Protein AF-A0A6M2CGJ7-F1 (afdb_monomer)

Foldseek 3Di:
DDDDDDDDDDDCPVVVVVVVVVVVWFFEFDPDPDRGDGFGWGFDDPPQAQQAAQPPRYRDQWWQQFPVRHTHHPVRLVVDQWDQRPPPRDIGGSVVRVPPPTDGPVVQQPTWIAGPVDRDTDGPVVNNVVVVVVVVVVVVVVVVVVVVVVVVVVVVPPDPPPDDDDDDDDDDDDDDDDDDDDDDDDDDDDDDDDPPPPCPPPPQCWDQAPQPRDIDGPVCNVVCNVVQQQDWDADPQPRDTDRSVCNVVCVVVSVVVVVVVVVVVPPPPDDDDDDDDDPDDPPPVVVVVVVVVVVVVVVVVVVVVVVVVVVVVVVVVVVVVVVVVVVVVVD

Nearest PDB structures (foldseek):
  3hcs-assembly1_A  TM=3.927E-01  e=8.696E-06  Homo sapiens
  5vo0-assembly1_D  TM=3.831E-01  e=2.938E-05  Danio rerio
  2d9k-assembly1_A  TM=6.239E-01  e=1.144E-01  Homo sapiens

Solvent-accessible surface area (backbone atoms only — not comparable to full-atom values): 21029 Å² total; per-residue (Å²): 138,87,84,86,82,88,77,80,85,80,82,53,63,66,61,60,50,59,67,39,60,76,71,78,59,48,49,36,52,54,88,54,86,84,90,54,80,68,55,60,29,49,71,84,68,92,67,85,70,76,65,32,14,72,80,82,65,32,41,56,72,43,32,40,62,40,85,79,70,48,33,30,28,52,77,70,49,70,78,39,71,60,45,64,40,89,88,78,65,47,77,30,50,45,73,72,39,72,76,44,81,70,42,65,51,62,76,49,53,76,38,68,35,42,49,77,90,48,92,55,71,30,35,42,68,56,39,55,54,50,52,48,52,53,48,53,53,50,54,50,51,50,54,54,50,54,53,50,58,54,53,56,63,65,61,74,75,60,75,84,77,87,71,91,71,90,76,89,83,90,79,83,84,81,88,79,82,85,84,87,86,83,86,89,82,90,81,91,80,81,86,83,80,89,76,83,78,84,72,79,66,80,78,73,60,55,43,65,39,92,86,78,68,49,74,30,49,63,82,52,36,64,60,47,51,56,54,54,40,62,35,71,42,67,39,90,87,78,64,48,76,34,38,48,77,48,40,70,63,46,54,63,53,52,56,56,53,53,55,53,57,58,60,64,70,74,72,75,88,82,82,77,96,73,83,85,85,80,96,72,83,78,64,68,64,58,53,58,53,50,53,53,50,53,51,51,54,51,50,54,53,52,51,52,55,50,52,56,50,50,54,63,55,46,56,59,49,53,53,51,53,50,52,52,51,60,54,58,76,71,108

Secondary structure (DSSP, 8-state):
--------TTSSHHHHHHHHHTTT---B----TTT-----BPP-SS-TTTSS-TTT----SEEEEPTTS-EEEHHHHHT-SEEE-TTT--EEEHHHHHTSPPEE-GGGGG-EEE-SSSS-EEEHHHHHHHHHHHHHHHHHHHHHHHHHHHHHHHHTTS--------------PPP-------------------------------EE-TTT--EE-HHHHHHHHHHHHH-EEE-TTT--EEEHHHHHHHHHHHHHHHHHHHHHTTSS-SS------------HHHHHHHHHHHHHHHHHHHHHHHHHHHHHHHHHHHHHHHHHHHHHHT-

Mean predicted aligned error: 19.94 Å

pLDDT: mean 73.79, std 21.33, range [20.59, 98.25]

Organism: Rhipicephalus microplus (NCBI:txid6941)

Structure (mmCIF, N/CA/C/O backbone):
data_AF-A0A6M2CGJ7-F1
#
_entry.id   AF-A0A6M2CGJ7-F1
#
loop_
_atom_site.group_PDB
_atom_site.id
_atom_site.type_symbol
_atom_site.label_atom_id
_atom_site.label_alt_id
_atom_site.label_comp_id
_atom_site.label_asym_id
_atom_site.label_entity_id
_atom_site.label_seq_id
_atom_site.pdbx_PDB_ins_code
_atom_site.Cartn_x
_atom_site.Cartn_y
_atom_site.Cartn_z
_atom_site.occupancy
_atom_site.B_iso_or_equiv
_atom_site.auth_seq_id
_atom_site.auth_comp_id
_atom_site.auth_asym_id
_atom_site.auth_atom_id
_atom_site.pdbx_PDB_model_num
ATOM 1 N N . MET A 1 1 ? 13.008 -21.156 23.372 1.00 21.48 1 MET A N 1
ATOM 2 C CA . MET A 1 1 ?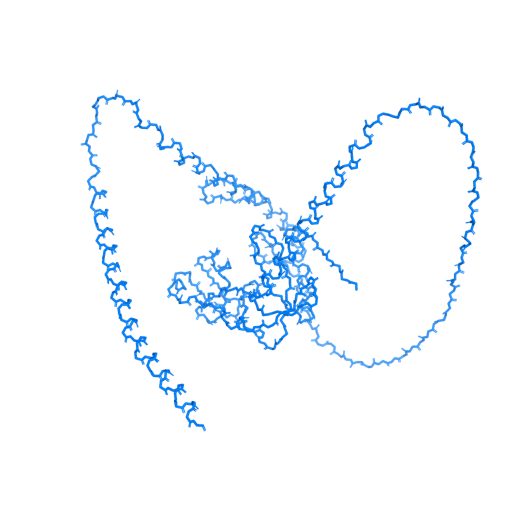 14.232 -20.637 22.730 1.00 21.48 1 MET A CA 1
ATOM 3 C C . MET A 1 1 ? 13.795 -19.979 21.430 1.00 21.48 1 MET A C 1
ATOM 5 O O . MET A 1 1 ? 13.328 -20.682 20.546 1.00 21.48 1 MET A O 1
ATOM 9 N N . ILE A 1 2 ? 13.777 -18.646 21.379 1.00 23.64 2 ILE A N 1
ATOM 10 C CA . ILE A 1 2 ? 13.317 -17.882 20.209 1.00 23.64 2 ILE A CA 1
ATOM 11 C C . ILE A 1 2 ? 14.568 -17.478 19.429 1.00 23.64 2 ILE A C 1
ATOM 13 O O . ILE A 1 2 ? 15.432 -16.798 19.973 1.00 23.64 2 ILE A O 1
ATOM 17 N N . VAL A 1 3 ? 14.684 -17.947 18.186 1.00 20.59 3 VAL A N 1
ATOM 18 C CA . VAL A 1 3 ? 15.791 -17.609 17.283 1.00 20.59 3 VAL A CA 1
ATOM 19 C C . VAL A 1 3 ? 15.317 -16.482 16.369 1.00 20.59 3 VAL A C 1
ATOM 21 O O . VAL A 1 3 ? 14.485 -16.699 15.490 1.00 20.59 3 VAL A O 1
ATOM 24 N N . CYS A 1 4 ? 15.828 -15.270 16.584 1.00 24.42 4 CYS A N 1
ATOM 25 C CA . CYS A 1 4 ? 15.629 -14.146 15.671 1.00 24.42 4 CYS A CA 1
ATOM 26 C C . CYS A 1 4 ? 16.617 -14.261 14.504 1.00 24.42 4 CYS A C 1
ATOM 28 O O . CYS A 1 4 ? 17.824 -14.157 14.701 1.00 24.42 4 CYS A O 1
ATOM 30 N N . VAL A 1 5 ? 16.114 -14.450 13.284 1.00 24.00 5 VAL A N 1
ATOM 31 C CA . VAL A 1 5 ? 16.937 -14.491 12.065 1.00 24.00 5 VAL A CA 1
ATOM 32 C C . VAL A 1 5 ? 16.833 -13.141 11.352 1.00 24.00 5 VAL A C 1
ATOM 34 O O . VAL A 1 5 ? 15.774 -12.791 10.839 1.00 24.00 5 VAL A O 1
ATOM 37 N N . HIS A 1 6 ? 17.922 -12.367 11.329 1.00 27.70 6 HIS A N 1
ATOM 38 C CA . HIS A 1 6 ? 18.058 -11.158 10.506 1.00 27.70 6 HIS A CA 1
ATOM 39 C C . HIS A 1 6 ? 18.735 -11.534 9.182 1.00 27.70 6 HIS A C 1
ATOM 41 O O . HIS A 1 6 ? 19.906 -11.904 9.181 1.00 27.70 6 HIS A O 1
ATOM 47 N N . THR A 1 7 ? 18.022 -11.462 8.051 1.00 32.53 7 THR A N 1
ATOM 48 C CA . THR A 1 7 ? 18.595 -11.802 6.730 1.00 32.53 7 THR A CA 1
ATOM 49 C C . THR A 1 7 ? 17.994 -10.982 5.578 1.00 32.53 7 THR A C 1
ATOM 51 O O . THR A 1 7 ? 16.801 -10.675 5.617 1.00 32.53 7 THR A O 1
ATOM 54 N N . PRO A 1 8 ? 18.778 -10.659 4.526 1.00 32.12 8 PRO A N 1
ATOM 55 C CA . PRO A 1 8 ? 18.314 -9.896 3.366 1.00 32.12 8 PRO A CA 1
ATOM 56 C C . PRO A 1 8 ? 17.427 -10.696 2.381 1.00 32.12 8 PRO A C 1
ATOM 58 O O . PRO A 1 8 ? 17.379 -11.925 2.362 1.00 32.12 8 PRO A O 1
ATOM 61 N N . ILE A 1 9 ? 16.714 -9.944 1.535 1.00 40.75 9 ILE A N 1
ATOM 62 C CA . ILE A 1 9 ? 15.278 -10.088 1.213 1.00 40.75 9 ILE A CA 1
ATOM 63 C C . ILE A 1 9 ? 14.819 -11.220 0.261 1.00 40.75 9 ILE A C 1
ATOM 65 O O . ILE A 1 9 ? 13.618 -11.474 0.206 1.00 40.75 9 ILE A O 1
ATOM 69 N N . SER A 1 10 ? 15.656 -11.944 -0.487 1.00 40.00 10 SER A N 1
ATOM 70 C CA . SER A 1 10 ? 15.114 -12.697 -1.648 1.00 40.00 10 SER A CA 1
ATOM 71 C C . SER A 1 10 ? 14.991 -14.222 -1.525 1.00 40.00 10 SER A C 1
ATOM 73 O O . SER A 1 10 ? 14.097 -14.786 -2.152 1.00 40.00 10 SER A O 1
ATOM 75 N N . ARG A 1 11 ? 15.826 -14.925 -0.743 1.00 34.78 11 ARG A N 1
ATOM 76 C CA . ARG A 1 11 ? 15.938 -16.402 -0.855 1.00 34.78 11 ARG A CA 1
ATOM 77 C C . ARG A 1 11 ? 15.326 -17.237 0.274 1.00 34.78 11 ARG A C 1
ATOM 79 O O . ARG A 1 11 ? 15.087 -18.421 0.058 1.00 34.78 11 ARG A O 1
ATOM 86 N N . HIS A 1 12 ? 15.046 -16.670 1.448 1.00 39.19 12 HIS A N 1
ATOM 87 C CA . HIS A 1 12 ? 14.504 -17.435 2.592 1.00 39.19 12 HIS A CA 1
ATOM 88 C C . HIS A 1 12 ? 13.079 -17.047 3.003 1.00 39.19 12 HIS A C 1
ATOM 90 O O . HIS A 1 12 ? 12.460 -17.744 3.804 1.00 39.19 12 HIS A O 1
ATOM 96 N N . ARG A 1 13 ? 12.505 -16.016 2.366 1.00 45.22 13 ARG A N 1
ATOM 97 C CA . ARG A 1 13 ? 11.108 -15.599 2.558 1.00 45.22 13 ARG A CA 1
ATOM 98 C C . ARG A 1 13 ? 10.111 -16.734 2.290 1.00 45.22 13 ARG A C 1
ATOM 100 O O . ARG A 1 13 ? 9.150 -16.867 3.031 1.00 45.22 13 ARG A O 1
ATOM 107 N N . ASN A 1 14 ? 10.357 -17.573 1.284 1.00 38.84 14 ASN A N 1
ATOM 108 C CA . ASN A 1 14 ? 9.445 -18.672 0.942 1.00 38.84 14 ASN A CA 1
ATOM 109 C C . ASN A 1 14 ? 9.561 -19.855 1.919 1.00 38.84 14 ASN A C 1
ATOM 111 O O . ASN A 1 14 ? 8.554 -20.450 2.277 1.00 38.84 14 ASN A O 1
ATOM 115 N N . MET A 1 15 ? 10.770 -20.139 2.413 1.00 34.09 15 MET A N 1
ATOM 116 C CA . MET A 1 15 ? 11.043 -21.301 3.267 1.00 34.09 15 MET A CA 1
ATOM 117 C C . MET A 1 15 ? 10.555 -21.093 4.712 1.00 34.09 15 MET A C 1
ATOM 119 O O . MET A 1 15 ? 10.011 -22.009 5.322 1.00 34.09 15 MET A O 1
ATOM 123 N N . ALA A 1 16 ? 10.686 -19.871 5.245 1.00 40.00 16 ALA A N 1
ATOM 124 C CA . ALA A 1 16 ? 10.122 -19.513 6.548 1.00 40.00 16 ALA A CA 1
ATOM 125 C C . ALA A 1 16 ? 8.583 -19.464 6.516 1.00 40.00 16 ALA A C 1
ATOM 127 O O . ALA A 1 16 ? 7.936 -19.877 7.471 1.00 40.00 16 ALA A O 1
ATOM 128 N N . MET A 1 17 ? 7.987 -19.013 5.406 1.00 42.66 17 MET A N 1
ATOM 129 C CA . MET A 1 17 ? 6.528 -18.955 5.253 1.00 42.66 17 MET A CA 1
ATOM 130 C C . MET A 1 17 ? 5.889 -20.352 5.134 1.00 42.66 17 MET A C 1
ATOM 132 O O . MET A 1 17 ? 4.847 -20.573 5.746 1.00 42.66 17 MET A O 1
ATOM 136 N N . GLU A 1 18 ? 6.516 -21.305 4.428 1.00 39.72 18 GLU A N 1
ATOM 137 C CA . GLU A 1 18 ? 6.016 -22.691 4.292 1.00 39.72 18 GLU A CA 1
ATOM 138 C C . GLU A 1 18 ? 5.967 -23.456 5.626 1.00 39.72 18 GLU A C 1
ATOM 140 O O . GLU A 1 18 ? 5.001 -24.171 5.895 1.00 39.72 18 GLU A O 1
ATOM 145 N N . LEU A 1 19 ? 6.979 -23.297 6.487 1.00 36.25 19 LEU A N 1
ATOM 146 C CA . LEU A 1 19 ? 7.020 -23.973 7.792 1.00 36.25 19 LEU A CA 1
ATOM 147 C C . LEU A 1 19 ? 5.943 -23.456 8.759 1.00 36.25 19 LEU A C 1
ATOM 149 O O . LEU A 1 19 ? 5.432 -24.220 9.573 1.00 36.25 19 LEU A O 1
ATOM 153 N N . LEU A 1 20 ? 5.568 -22.181 8.651 1.00 43.44 20 LEU A N 1
ATOM 154 C CA . LEU A 1 20 ? 4.661 -21.512 9.589 1.00 43.44 20 LEU A CA 1
ATOM 155 C C . LEU A 1 20 ? 3.184 -21.616 9.171 1.00 43.44 20 LEU A C 1
ATOM 157 O O . LEU A 1 20 ? 2.296 -21.610 10.023 1.00 43.44 20 LEU A O 1
ATOM 161 N N . GLN A 1 21 ? 2.911 -21.806 7.875 1.00 42.81 21 GLN A N 1
ATOM 162 C CA . GLN A 1 21 ? 1.564 -22.064 7.349 1.00 42.81 21 GLN A CA 1
ATOM 163 C C . GLN A 1 21 ? 0.970 -23.385 7.879 1.00 42.81 21 GLN A C 1
ATOM 165 O O . GLN A 1 21 ? -0.247 -23.504 8.015 1.00 42.81 21 GLN A O 1
ATOM 170 N N . ARG A 1 22 ? 1.829 -24.350 8.250 1.00 43.50 22 ARG A N 1
ATOM 171 C CA . ARG A 1 22 ? 1.450 -25.624 8.887 1.00 43.50 22 ARG A CA 1
ATOM 172 C C . ARG A 1 22 ? 0.881 -25.477 10.303 1.00 43.50 22 ARG A C 1
ATOM 174 O O . ARG A 1 22 ? 0.162 -26.367 10.740 1.00 43.50 22 ARG A O 1
ATOM 181 N N . GLU A 1 23 ? 1.161 -24.380 11.011 1.00 42.66 23 GLU A N 1
ATOM 182 C CA . GLU A 1 23 ? 0.730 -24.190 12.408 1.00 42.66 23 GLU A CA 1
ATOM 183 C C . GLU A 1 23 ? -0.544 -23.339 12.565 1.00 42.66 23 GLU A C 1
ATOM 185 O O . GLU A 1 23 ? -0.962 -23.062 13.690 1.00 42.66 23 GLU A O 1
ATOM 190 N N . GLY A 1 24 ? -1.163 -22.884 11.468 1.00 40.97 24 GLY A N 1
ATOM 191 C CA . GLY A 1 24 ? -2.360 -22.031 11.532 1.00 40.97 24 GLY A CA 1
ATOM 192 C C . GLY A 1 24 ? -2.117 -20.654 12.170 1.00 40.97 24 GLY A C 1
ATOM 193 O O . GLY A 1 24 ? -3.053 -20.023 12.659 1.00 40.97 24 GLY A O 1
ATOM 194 N N . ARG A 1 25 ? -0.862 -20.187 12.193 1.00 44.88 25 ARG A N 1
ATOM 195 C CA . ARG A 1 25 ? -0.456 -18.869 12.704 1.00 44.88 25 ARG A CA 1
ATOM 196 C C . ARG A 1 25 ? -0.260 -17.907 11.532 1.00 44.88 25 ARG A C 1
ATOM 198 O O . ARG A 1 25 ? 0.296 -18.278 10.503 1.00 44.88 25 ARG A O 1
ATOM 205 N N . TRP A 1 26 ? -0.730 -16.670 11.680 1.00 48.53 26 TRP A N 1
ATOM 206 C CA . TRP A 1 26 ? -0.804 -15.692 10.584 1.00 48.53 26 TRP A CA 1
ATOM 207 C C . TRP A 1 26 ? -0.025 -14.424 10.903 1.00 48.53 26 TRP A C 1
ATOM 209 O O . TRP A 1 26 ? 0.196 -14.150 12.071 1.00 48.53 26 TRP A O 1
ATOM 219 N N . TYR A 1 27 ? 0.362 -13.644 9.888 1.00 50.75 27 TYR A N 1
ATOM 220 C CA . TYR A 1 27 ? 1.276 -12.515 10.072 1.00 50.75 27 TYR A CA 1
ATOM 221 C C . TYR A 1 27 ? 0.773 -11.219 9.431 1.00 50.75 27 TYR A C 1
ATOM 223 O O . TYR A 1 27 ? 0.511 -11.165 8.228 1.00 50.75 27 TYR A O 1
ATOM 231 N N . LEU A 1 28 ? 0.667 -10.159 10.238 1.00 46.62 28 LEU A N 1
ATOM 232 C CA . LEU A 1 28 ? 0.691 -8.784 9.742 1.00 46.62 28 LEU A CA 1
ATOM 233 C C . LEU A 1 28 ? 2.112 -8.441 9.320 1.00 46.62 28 LEU A C 1
ATOM 235 O O . LEU A 1 28 ? 3.073 -9.074 9.759 1.00 46.62 28 LEU A O 1
ATOM 239 N N . GLY A 1 29 ? 2.266 -7.328 8.633 1.00 49.44 29 GLY A N 1
ATOM 240 C CA . GLY A 1 29 ? 3.516 -6.641 8.799 1.00 49.44 29 GLY A CA 1
ATOM 241 C C . GLY A 1 29 ? 3.539 -5.241 8.266 1.00 49.44 29 GLY A C 1
ATOM 242 O O . GLY A 1 29 ? 2.634 -4.722 7.615 1.00 49.44 29 GLY A O 1
ATOM 243 N N . VAL A 1 30 ? 4.609 -4.612 8.689 1.00 47.00 30 VAL A N 1
ATOM 244 C CA . VAL A 1 30 ? 4.687 -3.178 8.777 1.00 47.00 30 VAL A CA 1
ATOM 245 C C . VAL A 1 30 ? 5.779 -2.763 7.824 1.00 47.00 30 VAL A C 1
ATOM 247 O O . VAL A 1 30 ? 6.927 -3.181 7.956 1.00 47.00 30 VAL A O 1
ATOM 250 N N . LYS A 1 31 ? 5.411 -1.961 6.826 1.00 44.31 31 LYS A N 1
ATOM 251 C CA . LYS A 1 31 ? 6.397 -1.308 5.976 1.00 44.31 31 LYS A CA 1
ATOM 252 C C . LYS A 1 31 ? 6.954 -0.120 6.757 1.00 44.31 31 LYS A C 1
ATOM 254 O O . LYS A 1 31 ? 6.385 0.968 6.715 1.00 44.31 31 LYS A O 1
ATOM 259 N N . VAL A 1 32 ? 8.033 -0.348 7.497 1.00 45.66 32 VAL A N 1
ATOM 260 C CA . VAL A 1 32 ? 8.886 0.741 7.986 1.00 45.66 32 VAL A CA 1
ATOM 261 C C . VAL A 1 32 ? 9.642 1.295 6.774 1.00 45.66 32 VAL A C 1
ATOM 263 O O . VAL A 1 32 ? 9.957 0.538 5.849 1.00 45.66 32 VAL A O 1
ATOM 266 N N . LYS A 1 33 ? 9.819 2.622 6.701 1.00 36.62 33 LYS A N 1
ATOM 267 C CA . LYS A 1 33 ? 10.507 3.290 5.581 1.00 36.62 33 LYS A CA 1
ATOM 268 C C . LYS A 1 33 ? 11.822 2.560 5.254 1.00 36.62 33 LYS A C 1
ATOM 270 O O . LYS A 1 33 ? 12.540 2.164 6.157 1.00 36.62 33 LYS A O 1
ATOM 275 N N . ASP A 1 34 ? 12.090 2.396 3.958 1.00 38.84 34 ASP A N 1
ATOM 276 C CA . ASP A 1 34 ? 13.378 1.955 3.398 1.00 38.84 34 ASP A CA 1
ATOM 277 C C . ASP A 1 34 ? 13.812 0.483 3.630 1.00 38.84 34 ASP A C 1
ATOM 279 O O . ASP A 1 34 ? 14.857 0.199 4.197 1.00 38.84 34 ASP A O 1
ATOM 283 N N . ASN A 1 35 ? 13.073 -0.472 3.037 1.00 40.62 35 ASN A N 1
ATOM 284 C CA . ASN A 1 35 ? 13.515 -1.865 2.777 1.00 40.62 35 ASN A CA 1
ATOM 285 C C . ASN A 1 35 ? 13.883 -2.732 4.005 1.00 40.62 35 ASN A C 1
ATOM 287 O O . ASN A 1 35 ? 14.856 -3.486 3.977 1.00 40.62 35 ASN A O 1
ATOM 291 N N . ILE A 1 36 ? 13.057 -2.703 5.049 1.00 38.75 36 ILE A N 1
ATOM 292 C CA . ILE A 1 36 ? 13.304 -3.402 6.325 1.00 38.75 36 ILE A CA 1
ATOM 293 C C . ILE A 1 36 ? 12.404 -4.650 6.457 1.00 38.75 36 ILE A C 1
ATOM 295 O O . ILE A 1 36 ? 11.303 -4.651 5.891 1.00 38.75 36 ILE A O 1
ATOM 299 N N . PRO A 1 37 ? 12.845 -5.737 7.136 1.00 39.78 37 PRO A N 1
ATOM 300 C CA . PRO A 1 37 ? 12.106 -6.991 7.198 1.00 39.78 37 PRO A CA 1
ATOM 301 C C . PRO A 1 37 ? 10.715 -6.828 7.798 1.00 39.78 37 PRO A C 1
ATOM 303 O O . PRO A 1 37 ? 10.474 -6.075 8.737 1.00 39.78 37 PRO A O 1
ATOM 306 N N . VAL A 1 38 ? 9.800 -7.605 7.241 1.00 44.34 38 VAL A N 1
ATOM 307 C CA . VAL A 1 38 ? 8.426 -7.735 7.695 1.00 44.34 38 VAL A CA 1
ATOM 308 C C . VAL A 1 38 ? 8.423 -8.422 9.065 1.00 44.34 38 VAL A C 1
ATOM 310 O O . VAL A 1 38 ? 8.643 -9.628 9.147 1.00 44.34 38 VAL A O 1
ATOM 313 N N . SER A 1 39 ? 8.178 -7.664 10.135 1.00 44.69 39 SER A N 1
ATOM 314 C CA . SER A 1 39 ? 7.914 -8.229 11.462 1.00 44.69 39 SER A CA 1
ATOM 315 C C . SER A 1 39 ? 6.534 -8.882 11.483 1.00 44.69 39 SER A C 1
ATOM 317 O O . SER A 1 39 ? 5.525 -8.248 11.185 1.00 44.69 39 SER A O 1
ATOM 319 N N . CYS A 1 40 ? 6.526 -10.160 11.832 1.00 47.41 40 CYS A N 1
ATOM 320 C CA . CYS A 1 40 ? 5.400 -11.078 11.795 1.00 47.41 40 CYS A CA 1
ATOM 321 C C . CYS A 1 40 ? 4.475 -10.923 13.025 1.00 47.41 40 CYS A C 1
ATOM 323 O O . CYS A 1 40 ? 4.851 -11.357 14.108 1.00 47.41 40 CYS A O 1
ATOM 325 N N . LEU A 1 41 ? 3.263 -10.357 12.893 1.00 52.12 41 LEU A N 1
ATOM 326 C CA . LEU A 1 41 ? 2.296 -10.250 14.016 1.00 52.12 41 LEU A CA 1
ATOM 327 C C . LEU A 1 41 ? 1.174 -11.294 13.942 1.00 52.12 41 LEU A C 1
ATOM 329 O O . LEU A 1 41 ? 0.458 -11.335 12.943 1.00 52.12 41 LEU A O 1
ATOM 333 N N . VAL A 1 42 ? 0.962 -12.056 15.020 1.00 54.62 42 VAL A N 1
ATOM 334 C CA . VAL A 1 42 ? -0.091 -13.084 15.099 1.00 54.62 42 VAL A CA 1
ATOM 335 C C . VAL A 1 42 ? -1.458 -12.480 15.409 1.00 54.62 42 VAL A C 1
ATOM 337 O O . VAL A 1 42 ? -1.668 -11.908 16.477 1.00 54.62 42 VAL A O 1
ATOM 340 N N . LEU A 1 43 ? -2.404 -12.643 14.480 1.00 54.38 43 LEU A N 1
ATOM 341 C CA . LEU A 1 43 ? -3.821 -12.342 14.697 1.00 54.38 43 LEU A CA 1
ATOM 342 C C . LEU A 1 43 ? -4.480 -13.485 15.481 1.00 54.38 43 LEU A C 1
ATOM 344 O O . LEU A 1 43 ? -4.528 -14.616 15.002 1.00 54.38 43 LEU A O 1
ATOM 348 N N . GLN A 1 44 ? -5.013 -13.193 16.669 1.00 52.50 44 GLN A N 1
ATOM 349 C CA . GLN A 1 44 ? -5.881 -14.115 17.408 1.00 52.50 44 GLN A CA 1
ATOM 350 C C . GLN A 1 44 ? -7.350 -13.842 17.037 1.00 52.50 44 GLN A C 1
ATOM 352 O O . GLN A 1 44 ? -7.938 -12.881 17.526 1.00 52.50 44 GLN A O 1
ATOM 357 N N . GLY A 1 45 ? -7.952 -14.669 16.170 1.00 53.62 45 GLY A N 1
ATOM 358 C CA . GLY A 1 45 ? -9.395 -14.633 15.883 1.00 53.62 45 GLY A CA 1
ATOM 359 C C . GLY A 1 45 ? -9.811 -15.304 14.565 1.00 53.62 45 GLY A C 1
ATOM 360 O O . GLY A 1 45 ? -9.068 -15.273 13.593 1.00 53.62 45 GLY A O 1
ATOM 361 N N . ASN A 1 46 ? -11.031 -15.857 14.516 1.00 52.47 46 ASN A N 1
ATOM 362 C CA . ASN A 1 46 ? -11.622 -16.574 13.364 1.00 52.47 46 ASN A CA 1
ATOM 363 C C . ASN A 1 46 ? -12.005 -15.669 12.161 1.00 52.47 46 ASN A C 1
ATOM 365 O O . ASN A 1 46 ? -12.847 -16.040 11.344 1.00 52.47 46 ASN A O 1
ATOM 369 N N . SER A 1 47 ? -11.439 -14.466 12.023 1.00 53.97 47 SER A N 1
ATOM 370 C CA . SER A 1 47 ? -11.787 -13.491 10.967 1.00 53.97 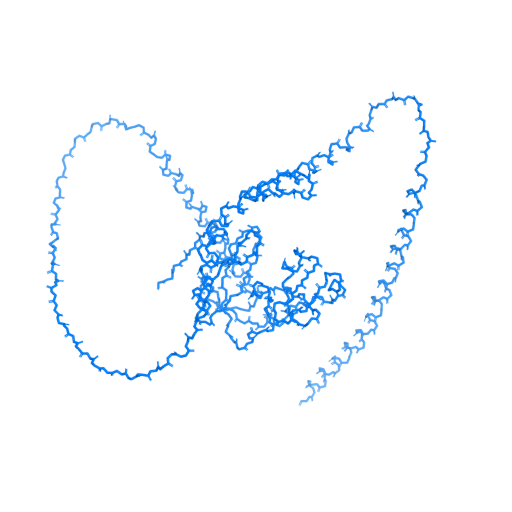47 SER A CA 1
ATOM 371 C C . SER A 1 47 ? -11.034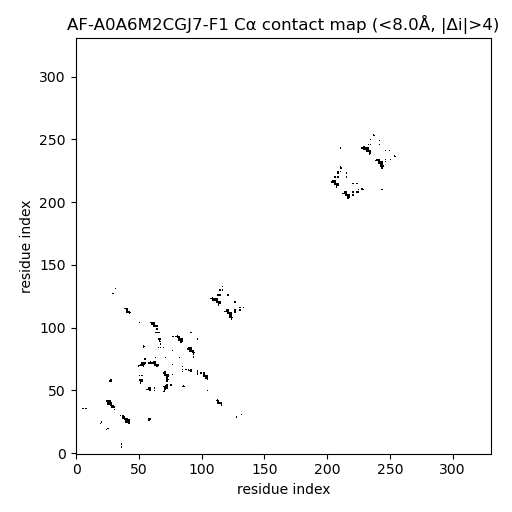 -13.719 9.639 1.00 53.97 47 SER A C 1
ATOM 373 O O . SER A 1 47 ? -10.835 -12.795 8.848 1.00 53.97 47 SER A O 1
ATOM 375 N N . ASP A 1 48 ? -10.636 -14.966 9.374 1.00 55.25 48 ASP A N 1
ATOM 376 C CA . ASP A 1 48 ? -9.499 -15.376 8.533 1.00 55.25 48 ASP A CA 1
ATOM 377 C C . ASP A 1 48 ? -9.504 -14.962 7.047 1.00 55.25 48 ASP A C 1
ATOM 379 O O . ASP A 1 48 ? -8.489 -15.129 6.368 1.00 55.25 48 ASP A O 1
ATOM 383 N N . THR A 1 49 ? -10.589 -14.413 6.495 1.00 60.72 49 THR A N 1
ATOM 384 C CA . THR A 1 49 ? -10.702 -14.227 5.033 1.00 60.72 49 THR A CA 1
ATOM 385 C C . THR A 1 49 ? -10.951 -12.808 4.544 1.00 60.72 49 THR A C 1
ATOM 387 O O . THR A 1 49 ? -10.681 -12.553 3.370 1.00 60.72 49 THR A O 1
ATOM 390 N N . ILE A 1 50 ? -11.417 -11.886 5.393 1.00 66.75 50 ILE A N 1
ATOM 391 C CA . ILE A 1 50 ? -11.938 -10.590 4.917 1.00 66.75 50 ILE A CA 1
ATOM 392 C C . ILE A 1 50 ? -10.831 -9.535 4.787 1.00 66.75 50 ILE A C 1
ATOM 394 O O . ILE A 1 50 ? -10.857 -8.732 3.861 1.00 66.75 50 ILE A O 1
ATOM 398 N N . TYR A 1 51 ? -9.816 -9.582 5.651 1.00 75.56 51 TYR A N 1
ATOM 399 C CA . TYR A 1 51 ? -8.811 -8.515 5.772 1.00 75.56 51 TYR A CA 1
ATOM 400 C C . TYR A 1 51 ? -7.471 -8.826 5.097 1.00 75.56 51 TYR A C 1
ATOM 402 O O . TYR A 1 51 ? -6.467 -8.166 5.361 1.00 75.56 51 TYR A O 1
ATOM 410 N N . ARG A 1 52 ? -7.424 -9.859 4.250 1.00 80.50 52 ARG A N 1
ATOM 411 C CA . ARG A 1 52 ? -6.184 -10.328 3.624 1.00 80.50 52 ARG A CA 1
ATOM 412 C C . ARG A 1 52 ? -6.137 -9.954 2.157 1.00 80.50 52 ARG A C 1
ATOM 414 O O . ARG A 1 52 ? -7.082 -10.178 1.407 1.00 80.50 52 ARG A O 1
ATOM 421 N N . CYS A 1 53 ? -4.974 -9.477 1.741 1.00 86.81 53 CYS A N 1
ATOM 422 C CA . CYS A 1 53 ? -4.618 -9.361 0.345 1.00 86.81 53 CYS A CA 1
ATOM 423 C C . CYS A 1 53 ? -4.649 -10.744 -0.309 1.00 86.81 53 CYS A C 1
ATOM 425 O O . CYS A 1 53 ? -3.908 -11.641 0.092 1.00 86.81 53 CYS A O 1
ATOM 427 N N . VAL A 1 54 ? -5.454 -10.908 -1.355 1.00 88.06 54 VAL A N 1
ATOM 428 C CA . VAL A 1 54 ? -5.541 -12.184 -2.070 1.00 88.06 54 VAL A CA 1
ATOM 429 C C . VAL A 1 54 ? -4.238 -12.601 -2.741 1.00 88.06 54 VAL A C 1
ATOM 431 O O . VAL A 1 54 ? -4.045 -13.794 -2.909 1.00 88.06 54 VAL A O 1
ATOM 434 N N . ASN A 1 55 ? -3.330 -11.674 -3.054 1.00 87.88 55 ASN A N 1
ATOM 435 C CA . ASN A 1 55 ? -2.051 -11.989 -3.691 1.00 87.88 55 ASN A CA 1
ATOM 436 C C . ASN A 1 55 ? -0.968 -12.368 -2.663 1.00 87.88 55 ASN A C 1
ATOM 438 O O . ASN A 1 55 ? -0.552 -13.515 -2.565 1.00 87.88 55 ASN A O 1
ATOM 442 N N . CYS A 1 56 ? -0.541 -11.421 -1.822 1.00 86.25 56 CYS A N 1
ATOM 443 C CA . CYS A 1 56 ? 0.556 -11.655 -0.874 1.00 86.25 56 CYS A CA 1
ATOM 444 C C . CYS A 1 56 ? 0.125 -12.302 0.455 1.00 86.25 56 CYS A C 1
ATOM 446 O O . CYS A 1 56 ? 0.964 -12.474 1.336 1.00 86.25 56 CYS A O 1
ATOM 448 N N . LYS A 1 57 ? -1.175 -12.602 0.620 1.00 83.81 57 LYS A N 1
ATOM 449 C CA . LYS A 1 57 ? -1.816 -13.162 1.832 1.00 83.81 57 LYS A CA 1
ATOM 450 C C . LYS A 1 57 ? -1.607 -12.338 3.113 1.00 83.81 57 LYS A C 1
ATOM 452 O O . LYS A 1 57 ? -1.902 -12.798 4.211 1.00 83.81 57 LYS A O 1
ATOM 457 N N . PHE A 1 58 ? -1.138 -11.107 2.956 1.00 82.12 58 PHE A N 1
ATOM 458 C CA . PHE A 1 58 ? -0.814 -10.177 4.026 1.00 82.12 58 PHE A CA 1
ATOM 459 C C . PHE A 1 58 ? -1.998 -9.288 4.390 1.00 82.12 58 PHE A C 1
ATOM 461 O O . PHE A 1 58 ? -2.922 -9.148 3.591 1.00 82.12 58 PHE A O 1
ATOM 468 N N . VAL A 1 59 ? -1.940 -8.634 5.546 1.00 79.44 59 VAL A N 1
ATOM 469 C CA . VAL A 1 59 ? -2.962 -7.689 6.015 1.00 79.44 59 VAL A CA 1
ATOM 470 C C . VAL A 1 59 ? -2.426 -6.261 5.852 1.00 79.44 59 VAL A C 1
ATOM 472 O O . VAL A 1 59 ? -1.637 -5.816 6.684 1.00 79.44 59 VAL A O 1
ATOM 475 N N . PRO A 1 60 ? -2.751 -5.559 4.751 1.00 78.50 60 PRO A N 1
ATOM 476 C CA . PRO A 1 60 ? -2.278 -4.201 4.514 1.00 78.50 60 PRO A CA 1
ATOM 477 C C . PRO A 1 60 ? -3.212 -3.155 5.141 1.00 78.50 60 PRO A C 1
ATOM 479 O O . PRO A 1 60 ? -4.388 -3.417 5.391 1.00 78.50 60 PRO A O 1
ATOM 482 N N . GLU A 1 61 ? -2.688 -1.939 5.310 1.00 73.00 61 GLU A N 1
ATOM 483 C CA . GLU A 1 61 ? -3.452 -0.763 5.766 1.00 73.00 61 GLU A CA 1
ATOM 484 C C . GLU A 1 61 ? -4.549 -0.371 4.772 1.00 73.00 61 GLU A C 1
ATOM 486 O O . GLU A 1 61 ? -5.671 -0.038 5.156 1.00 73.00 61 GLU A O 1
ATOM 491 N N . THR A 1 62 ? -4.222 -0.443 3.481 1.00 80.75 62 THR A N 1
ATOM 492 C CA . THR A 1 62 ? -5.129 -0.125 2.383 1.00 80.75 62 THR A CA 1
ATOM 493 C C . THR A 1 62 ? -5.401 -1.364 1.541 1.00 80.75 62 THR A C 1
ATOM 495 O O . THR A 1 62 ? -4.486 -2.032 1.037 1.00 80.75 62 THR A O 1
ATOM 498 N N . LEU A 1 63 ? -6.690 -1.662 1.380 1.00 83.25 63 LEU A N 1
ATOM 499 C CA . LEU A 1 63 ? -7.179 -2.723 0.516 1.00 83.25 63 LEU A CA 1
ATOM 500 C C . LEU A 1 63 ? -7.974 -2.114 -0.638 1.00 83.25 63 LEU A C 1
ATOM 502 O O . LEU A 1 63 ? -8.925 -1.353 -0.458 1.00 83.25 63 LEU A O 1
ATOM 506 N N . CYS A 1 64 ? -7.558 -2.463 -1.846 1.00 87.38 64 CYS A N 1
ATOM 507 C CA . CYS A 1 64 ? -8.273 -2.173 -3.072 1.00 87.38 64 CYS A CA 1
ATOM 508 C C . CYS A 1 64 ? -9.295 -3.296 -3.304 1.00 87.38 64 CYS A C 1
ATOM 510 O O . CYS A 1 64 ? -8.889 -4.464 -3.391 1.00 87.38 64 CYS A O 1
ATOM 512 N N . PRO A 1 65 ? -10.602 -2.988 -3.381 1.00 87.56 65 PRO A N 1
ATOM 513 C CA . PRO A 1 65 ? -11.597 -3.984 -3.741 1.00 87.56 65 PRO A CA 1
A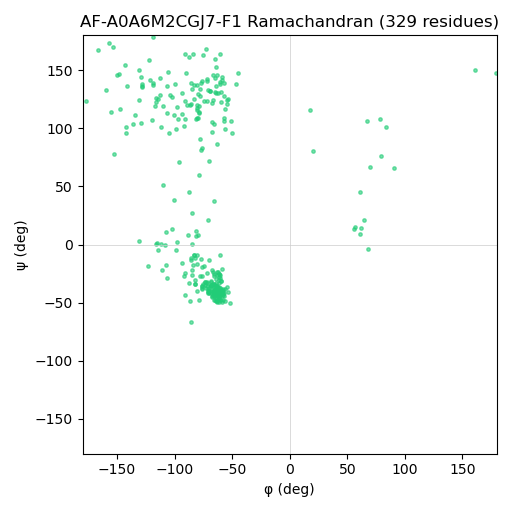TOM 514 C C . PRO A 1 65 ? -11.422 -4.372 -5.212 1.00 87.56 65 PRO A C 1
ATOM 516 O O . PRO A 1 65 ? -11.289 -3.520 -6.086 1.00 87.56 65 PRO A O 1
ATOM 519 N N . LEU A 1 66 ? -11.416 -5.672 -5.479 1.00 89.12 66 LEU A N 1
ATOM 520 C CA . LEU A 1 66 ? -11.471 -6.221 -6.829 1.00 89.12 66 LEU A CA 1
ATOM 521 C C . LEU A 1 66 ? -12.927 -6.299 -7.301 1.00 89.12 66 LEU A C 1
ATOM 523 O O . LEU A 1 66 ? -13.852 -6.281 -6.484 1.00 89.12 66 LEU A O 1
ATOM 527 N N . GLU A 1 67 ? -13.147 -6.465 -8.607 1.00 88.75 67 GLU A N 1
ATOM 528 C CA . GLU A 1 67 ? -14.502 -6.613 -9.170 1.00 88.75 67 GLU A CA 1
ATOM 529 C C . GLU A 1 67 ? -15.242 -7.826 -8.586 1.00 88.75 67 GLU A C 1
ATOM 531 O O . GLU A 1 67 ? -16.451 -7.787 -8.359 1.00 88.75 67 GLU A O 1
ATOM 536 N N . CYS A 1 68 ? -14.502 -8.873 -8.225 1.00 88.31 68 CYS A N 1
ATOM 537 C CA . CYS A 1 68 ? -15.035 -10.051 -7.556 1.00 88.31 68 CYS A CA 1
ATOM 538 C C . CYS A 1 68 ? -15.227 -9.913 -6.039 1.00 88.31 68 CYS A C 1
ATOM 540 O O . CYS A 1 68 ? -15.477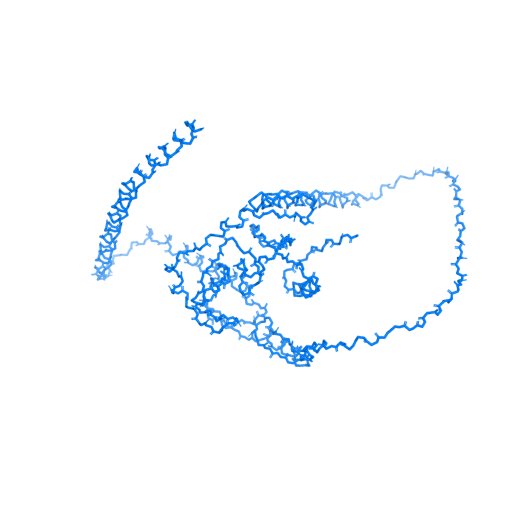 -10.903 -5.354 1.00 88.31 68 CYS A O 1
ATOM 542 N N . ARG A 1 69 ? -15.124 -8.696 -5.486 1.00 87.19 69 ARG A N 1
ATOM 543 C CA . ARG A 1 69 ? -15.261 -8.372 -4.048 1.00 87.19 69 ARG A CA 1
ATOM 544 C C . ARG A 1 69 ? -14.158 -8.913 -3.138 1.00 87.19 69 ARG A C 1
ATOM 546 O O . ARG A 1 69 ? -14.138 -8.593 -1.949 1.00 87.19 69 ARG A O 1
ATOM 553 N N . HIS A 1 70 ? -13.222 -9.683 -3.677 1.00 90.00 70 HIS A N 1
ATOM 554 C CA . HIS A 1 70 ? -11.962 -9.972 -3.014 1.00 90.00 70 HIS A CA 1
ATOM 555 C C . HIS A 1 70 ? -11.118 -8.702 -2.851 1.00 90.00 70 HIS A C 1
ATOM 557 O O . HIS A 1 70 ? -11.329 -7.707 -3.539 1.00 90.00 70 HIS A O 1
ATOM 563 N N . GLN A 1 71 ? -10.165 -8.722 -1.922 1.00 88.31 71 GLN A N 1
ATOM 564 C CA . GLN A 1 71 ? -9.403 -7.533 -1.546 1.00 88.31 71 GLN A CA 1
ATOM 565 C C . GLN A 1 71 ? -7.914 -7.727 -1.825 1.00 88.31 71 GLN A C 1
ATOM 567 O O . GLN A 1 71 ? -7.359 -8.789 -1.546 1.00 88.31 71 GLN A O 1
ATOM 572 N N . MET A 1 72 ? -7.250 -6.708 -2.373 1.00 88.94 72 MET A N 1
ATOM 573 C CA . MET A 1 72 ? -5.821 -6.754 -2.691 1.00 88.94 72 MET A CA 1
ATOM 574 C C . MET A 1 72 ? -5.072 -5.541 -2.131 1.00 88.94 72 MET A C 1
ATOM 576 O O . MET A 1 72 ? -5.596 -4.435 -2.103 1.00 88.94 72 MET A O 1
ATOM 580 N N . CYS A 1 73 ? -3.832 -5.745 -1.678 1.00 89.31 73 CYS A N 1
ATOM 581 C CA . CYS A 1 73 ? -2.993 -4.677 -1.139 1.00 89.31 73 CYS A CA 1
ATOM 582 C C . CYS A 1 73 ? -2.646 -3.639 -2.209 1.00 89.31 73 CYS A C 1
ATOM 584 O O . CYS A 1 73 ? -2.367 -4.017 -3.344 1.00 89.31 73 CYS A O 1
ATOM 586 N N . GLU A 1 74 ? -2.577 -2.354 -1.852 1.00 86.44 74 GLU A N 1
ATOM 587 C CA . GLU A 1 74 ? -2.243 -1.290 -2.813 1.00 86.44 74 GLU A CA 1
ATOM 588 C C . GLU A 1 74 ? -0.885 -1.513 -3.494 1.00 86.44 74 GLU A C 1
ATOM 590 O O . GLU A 1 74 ? -0.764 -1.327 -4.700 1.00 86.44 74 GLU A O 1
ATOM 595 N N . GLY A 1 75 ? 0.123 -2.001 -2.762 1.00 86.69 75 GLY A N 1
ATOM 596 C CA . GLY A 1 75 ? 1.422 -2.347 -3.353 1.00 86.69 75 GLY A CA 1
ATOM 597 C C . GLY A 1 75 ? 1.339 -3.484 -4.379 1.00 86.69 75 GLY A C 1
ATOM 598 O O . GLY A 1 75 ? 2.029 -3.453 -5.388 1.00 86.69 75 GLY A O 1
ATOM 599 N N . CYS A 1 76 ? 0.461 -4.457 -4.141 1.00 87.38 76 CYS A N 1
ATOM 600 C CA . CYS A 1 76 ? 0.217 -5.613 -4.998 1.00 87.38 76 CYS A CA 1
ATOM 601 C C . CYS A 1 76 ? -0.619 -5.229 -6.221 1.00 87.38 76 CYS A C 1
ATOM 603 O O . CYS A 1 76 ? -0.440 -5.779 -7.297 1.00 87.38 76 CYS A O 1
ATOM 605 N N . PHE A 1 77 ? -1.557 -4.301 -6.042 1.00 86.69 77 PHE A N 1
ATOM 606 C CA . PHE A 1 77 ? -2.409 -3.780 -7.103 1.00 86.69 77 PHE A CA 1
ATOM 607 C C . PHE A 1 77 ? -1.653 -2.794 -7.992 1.00 86.69 77 PHE A C 1
ATOM 609 O O . PHE A 1 77 ? -1.797 -2.806 -9.209 1.00 86.69 77 PHE A O 1
ATOM 616 N N . GLY A 1 78 ? -0.786 -1.972 -7.400 1.00 84.12 78 GLY A N 1
ATOM 617 C CA . GLY A 1 78 ? -0.023 -0.946 -8.098 1.00 84.12 78 GLY A CA 1
ATOM 618 C C . GLY A 1 78 ? 0.918 -1.492 -9.172 1.00 84.12 78 GLY A C 1
ATOM 619 O O . GLY A 1 78 ? 1.123 -0.802 -10.173 1.00 84.12 78 GLY A O 1
ATOM 620 N N . THR A 1 79 ? 1.432 -2.714 -8.993 1.00 85.00 79 THR A N 1
ATOM 621 C CA . THR A 1 79 ? 2.394 -3.363 -9.899 1.00 85.00 79 THR A CA 1
ATOM 622 C C . THR A 1 79 ? 1.789 -3.864 -11.207 1.00 85.00 79 THR A C 1
ATOM 624 O O . THR A 1 79 ? 2.541 -4.081 -12.153 1.00 85.00 79 THR A O 1
ATOM 627 N N . PHE A 1 80 ? 0.467 -4.040 -11.294 1.00 83.31 80 PHE A N 1
ATOM 628 C CA . PHE A 1 80 ? -0.182 -4.619 -12.473 1.00 83.31 80 PHE A CA 1
ATOM 629 C C . PHE A 1 80 ? -1.212 -3.661 -13.080 1.00 83.31 80 PHE A C 1
ATOM 631 O O . PHE A 1 80 ? -1.946 -2.979 -12.371 1.00 83.31 80 PHE A O 1
ATOM 638 N N . THR A 1 81 ? -1.288 -3.615 -14.411 1.00 86.75 81 THR A N 1
ATOM 639 C CA . THR A 1 81 ? -2.369 -2.921 -15.140 1.00 86.75 81 THR A CA 1
ATOM 640 C C . THR A 1 81 ? -3.664 -3.731 -15.129 1.00 86.75 81 THR A C 1
ATOM 642 O O . THR A 1 81 ? -4.762 -3.186 -15.214 1.00 86.75 81 THR A O 1
ATOM 645 N N . THR A 1 82 ? -3.553 -5.051 -15.015 1.00 89.69 82 THR A N 1
ATOM 646 C CA . THR A 1 82 ? -4.671 -5.987 -14.935 1.00 89.69 82 THR A CA 1
ATOM 647 C C . THR A 1 82 ? -4.322 -7.080 -13.939 1.00 89.69 82 THR A C 1
ATOM 649 O O . THR A 1 82 ? -3.205 -7.593 -13.946 1.00 89.69 82 THR A O 1
ATOM 652 N N . TYR A 1 83 ? -5.275 -7.429 -13.084 1.00 90.31 83 TYR A N 1
ATOM 653 C CA . TYR A 1 83 ? -5.135 -8.477 -12.085 1.00 90.31 83 TYR A CA 1
ATOM 654 C C . TYR A 1 83 ? -6.160 -9.583 -12.326 1.00 90.31 83 TYR A C 1
ATOM 656 O O . TYR A 1 83 ? -7.317 -9.296 -12.622 1.00 90.31 83 TYR A O 1
ATOM 664 N N . ILE A 1 84 ? -5.741 -10.837 -12.174 1.00 90.62 84 ILE A N 1
ATOM 665 C CA . ILE A 1 84 ? -6.620 -12.007 -12.233 1.00 90.62 84 ILE A CA 1
ATOM 666 C C . ILE A 1 84 ? -6.701 -12.572 -10.822 1.00 90.62 84 ILE A C 1
ATOM 668 O O . ILE A 1 84 ? -5.682 -12.940 -10.238 1.00 90.62 84 ILE A O 1
ATOM 672 N N . CYS A 1 85 ? -7.903 -12.604 -10.252 1.00 90.56 85 CYS A N 1
ATOM 673 C CA . CYS A 1 85 ? -8.086 -13.130 -8.910 1.00 90.56 85 CYS A CA 1
ATOM 674 C C . CYS A 1 85 ? -7.821 -14.636 -8.879 1.00 90.56 85 CYS A C 1
ATOM 676 O O . CYS A 1 85 ? -8.518 -15.404 -9.529 1.00 90.56 85 CYS A O 1
ATOM 678 N N . GLU A 1 86 ? -6.873 -15.083 -8.057 1.00 86.88 86 GLU A N 1
ATOM 679 C CA . GLU A 1 86 ? -6.551 -16.513 -7.933 1.00 86.88 86 GLU A CA 1
ATOM 680 C C . GLU A 1 86 ? -7.731 -17.363 -7.433 1.00 86.88 86 GLU A C 1
ATOM 682 O O . GLU A 1 86 ? -7.782 -18.561 -7.693 1.00 86.88 86 GLU A O 1
ATOM 687 N N . ARG A 1 87 ? -8.673 -16.758 -6.694 1.00 85.44 87 ARG A N 1
ATOM 688 C CA . ARG A 1 87 ? -9.789 -17.479 -6.064 1.00 85.44 87 ARG A CA 1
ATOM 689 C C . ARG A 1 87 ? -10.936 -17.784 -7.021 1.00 85.44 87 ARG A C 1
ATOM 691 O O . ARG A 1 87 ? -11.524 -18.852 -6.922 1.00 85.44 87 ARG A O 1
ATOM 698 N N . ASP A 1 88 ? -11.274 -16.846 -7.900 1.00 91.00 88 ASP A N 1
ATOM 699 C CA . ASP A 1 88 ? -12.455 -16.941 -8.774 1.00 91.00 88 ASP A CA 1
ATOM 700 C C . ASP A 1 88 ? -12.160 -16.638 -10.249 1.00 91.00 88 ASP A C 1
ATOM 702 O O . ASP A 1 88 ? -13.072 -16.653 -11.070 1.00 91.00 88 ASP A O 1
ATOM 706 N N . GLN A 1 89 ? -10.893 -16.386 -10.592 1.00 92.69 89 GLN A N 1
ATOM 707 C CA . GLN A 1 89 ? -10.412 -16.088 -11.944 1.00 92.69 89 GLN A CA 1
ATOM 708 C C . GLN A 1 89 ? -11.009 -14.817 -12.572 1.00 92.69 89 GLN A C 1
ATOM 710 O O . GLN A 1 89 ? -10.844 -14.575 -13.768 1.00 92.69 89 GLN A O 1
ATOM 715 N N . THR A 1 90 ? -11.659 -13.959 -11.780 1.00 94.06 90 THR A N 1
ATOM 716 C CA . THR A 1 90 ? -12.198 -12.688 -12.272 1.00 94.06 90 THR A CA 1
ATOM 717 C C . THR A 1 90 ? -11.065 -11.730 -12.609 1.00 94.06 90 THR A C 1
ATOM 719 O O . THR A 1 90 ? -10.147 -11.506 -11.813 1.00 94.06 90 THR A O 1
ATOM 722 N N . VAL A 1 91 ? -11.155 -11.130 -13.793 1.00 93.94 91 VAL A N 1
ATOM 723 C CA . VAL A 1 91 ? -10.191 -10.152 -14.293 1.00 93.94 91 VAL A CA 1
ATOM 724 C C . VAL A 1 91 ? -10.619 -8.760 -13.846 1.00 93.94 91 VAL A C 1
ATOM 726 O O . VAL A 1 91 ? -11.697 -8.304 -14.196 1.00 93.94 91 VAL A O 1
ATOM 729 N N . THR A 1 92 ? -9.770 -8.071 -13.092 1.00 92.38 92 THR A N 1
ATOM 730 C CA . THR A 1 92 ? -9.975 -6.690 -12.644 1.00 92.38 92 THR A CA 1
ATOM 731 C C . THR A 1 92 ? -8.951 -5.779 -13.309 1.00 92.38 92 THR A C 1
ATOM 733 O O . THR A 1 92 ? -7.746 -6.042 -13.255 1.00 92.38 92 THR A O 1
ATOM 736 N N . ARG A 1 93 ? -9.408 -4.691 -13.933 1.00 91.44 93 ARG A N 1
ATOM 737 C CA . ARG A 1 93 ? -8.522 -3.687 -14.542 1.00 91.44 93 ARG A CA 1
ATOM 738 C C . ARG A 1 93 ? -8.167 -2.598 -13.536 1.00 91.44 93 ARG A C 1
ATOM 740 O O . ARG A 1 93 ? -8.965 -2.255 -12.669 1.00 91.44 93 ARG A O 1
ATOM 747 N N . LYS A 1 94 ? -6.965 -2.030 -13.642 1.00 88.56 94 LYS A N 1
ATOM 748 C CA . LYS A 1 94 ? -6.517 -0.977 -12.720 1.00 88.56 94 LYS A CA 1
ATOM 749 C C . LYS A 1 94 ? -7.440 0.239 -12.766 1.00 88.56 94 LYS A C 1
ATOM 751 O O . LYS A 1 94 ? -7.763 0.806 -11.725 1.00 88.56 94 LYS A O 1
ATOM 756 N N . GLU A 1 95 ? -7.906 0.600 -13.957 1.00 88.50 95 GLU A N 1
ATOM 757 C CA . GLU A 1 95 ? -8.758 1.765 -14.183 1.00 88.50 95 GLU A CA 1
ATOM 758 C C . GLU A 1 95 ? -10.135 1.635 -13.517 1.00 88.50 95 GLU A C 1
ATOM 760 O O . GLU A 1 95 ? -10.645 2.635 -13.017 1.00 88.50 95 GLU A O 1
ATOM 765 N N . SER A 1 96 ? -10.714 0.427 -13.445 1.00 82.56 96 SER A N 1
ATOM 766 C CA . SER A 1 96 ? -12.036 0.216 -12.830 1.00 82.56 96 SER A CA 1
ATOM 767 C C . SER A 1 96 ? -12.011 0.348 -11.304 1.00 82.56 96 SER A C 1
ATOM 769 O O . SER A 1 96 ? -13.016 0.701 -10.687 1.00 82.56 96 SER A O 1
ATOM 771 N N . VAL A 1 97 ? -10.848 0.130 -10.686 1.00 80.00 97 VAL A N 1
ATOM 772 C CA . VAL A 1 97 ? -10.663 0.220 -9.230 1.00 80.00 97 VAL A CA 1
ATOM 773 C C . VAL A 1 97 ? -10.222 1.613 -8.792 1.00 80.00 97 VAL A C 1
ATOM 775 O O . VAL A 1 97 ? -10.550 2.025 -7.682 1.00 80.00 97 VAL A O 1
ATOM 778 N N . LEU A 1 98 ? -9.536 2.381 -9.646 1.00 70.94 98 LEU A N 1
ATOM 779 C CA . LEU A 1 98 ? -9.138 3.760 -9.325 1.00 70.94 98 LEU A CA 1
ATOM 780 C C . LEU A 1 98 ? -10.338 4.683 -9.059 1.00 70.94 98 LEU A C 1
ATOM 782 O O . LEU A 1 98 ? -10.201 5.656 -8.324 1.00 70.94 98 LEU A O 1
ATOM 786 N N . THR A 1 99 ? -11.507 4.362 -9.618 1.00 67.12 99 THR A N 1
ATOM 787 C CA . THR A 1 99 ? -12.770 5.065 -9.348 1.00 67.12 99 THR A CA 1
ATOM 788 C C . THR A 1 99 ? -13.512 4.546 -8.117 1.00 67.12 99 THR A C 1
ATOM 790 O O . THR A 1 99 ? -14.456 5.187 -7.664 1.00 67.12 99 THR 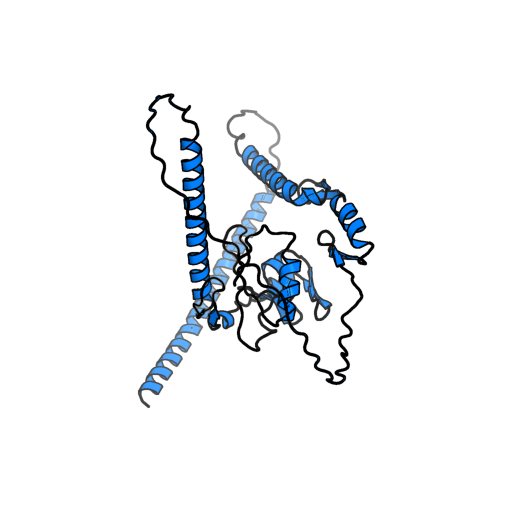A O 1
ATOM 793 N N . SER A 1 100 ? -13.129 3.383 -7.587 1.00 62.62 100 SER A N 1
ATOM 794 C CA . SER A 1 100 ? -13.748 2.812 -6.391 1.00 62.62 100 SER A CA 1
ATOM 795 C C . SER A 1 100 ? -13.127 3.412 -5.129 1.00 62.62 100 SER A C 1
ATOM 797 O O . SER A 1 100 ? -11.910 3.587 -5.051 1.00 62.62 100 SER A O 1
ATOM 799 N N . GLU A 1 101 ? -13.956 3.743 -4.134 1.00 68.69 101 GLU A N 1
ATOM 800 C CA . GLU A 1 101 ? -13.468 4.219 -2.839 1.00 68.69 101 GLU A CA 1
ATOM 801 C C . GLU A 1 101 ? -12.515 3.181 -2.241 1.00 68.69 101 GLU A C 1
ATOM 803 O O . GLU A 1 101 ? -12.897 2.041 -1.950 1.00 68.69 101 GLU A O 1
ATOM 808 N N . LYS A 1 102 ? -11.251 3.582 -2.062 1.00 68.50 102 LYS A N 1
ATOM 809 C CA . LYS A 1 102 ? -10.277 2.800 -1.304 1.00 68.50 102 LYS A CA 1
ATOM 810 C C . LYS A 1 102 ? -10.879 2.528 0.069 1.00 68.50 102 LYS A C 1
ATOM 812 O O . LYS A 1 102 ? -11.186 3.463 0.806 1.00 68.50 102 LYS A O 1
ATOM 817 N N . ARG A 1 103 ? -11.031 1.254 0.426 1.00 65.25 103 ARG A N 1
ATOM 818 C CA . ARG A 1 103 ? -11.444 0.903 1.781 1.00 65.25 103 ARG A CA 1
ATOM 819 C C . ARG A 1 103 ? -10.216 0.979 2.671 1.00 65.25 103 ARG A C 1
ATOM 821 O O . ARG A 1 103 ? -9.303 0.157 2.569 1.00 65.25 103 ARG A O 1
ATOM 828 N N . CYS A 1 104 ? -10.191 1.992 3.528 1.00 60.69 104 CYS A N 1
ATOM 829 C CA . CYS A 1 104 ? -9.336 1.961 4.702 1.00 60.69 104 CYS A CA 1
ATOM 830 C C . CYS A 1 104 ? -9.830 0.822 5.580 1.00 60.69 104 CYS A C 1
ATOM 832 O O . CYS A 1 104 ? -11.031 0.712 5.843 1.00 60.69 104 CYS A O 1
ATOM 834 N N . ASN A 1 105 ? -8.911 -0.033 6.007 1.00 66.81 105 ASN A N 1
ATOM 835 C CA . ASN A 1 105 ? -9.245 -1.172 6.837 1.00 66.81 105 ASN A CA 1
ATOM 836 C C . ASN A 1 105 ? -9.436 -0.709 8.293 1.00 66.81 105 ASN A C 1
ATOM 838 O O . ASN A 1 105 ? -8.686 -1.092 9.180 1.00 66.81 105 ASN A O 1
ATOM 842 N N . THR A 1 106 ? -10.392 0.197 8.514 1.00 69.25 106 THR A N 1
ATOM 843 C CA . THR A 1 106 ? -10.679 0.835 9.812 1.00 69.25 106 THR A CA 1
ATOM 844 C C . THR A 1 106 ? -11.065 -0.192 10.868 1.00 69.25 106 THR A C 1
ATOM 846 O O . THR A 1 106 ? -10.721 -0.035 12.033 1.00 69.25 106 THR A O 1
ATOM 849 N N . ASP A 1 107 ? -11.659 -1.310 10.449 1.00 71.62 107 ASP A N 1
ATOM 850 C CA . ASP A 1 107 ? -11.936 -2.444 11.326 1.00 71.62 107 ASP A CA 1
ATOM 851 C C . ASP A 1 107 ? -10.656 -3.033 11.947 1.00 71.62 107 ASP A C 1
ATOM 853 O O . ASP A 1 107 ? -10.729 -3.576 13.047 1.00 71.62 107 ASP A O 1
ATOM 857 N N . LEU A 1 108 ? -9.477 -2.888 11.310 1.00 71.31 108 LEU A N 1
ATOM 858 C CA . LEU A 1 108 ? -8.191 -3.293 11.898 1.00 71.31 108 LEU A CA 1
ATOM 859 C C . LEU A 1 108 ? -7.811 -2.468 13.122 1.00 71.31 108 LEU A C 1
ATOM 861 O O . LEU A 1 108 ? -7.095 -2.980 13.977 1.00 71.31 108 LEU A O 1
ATOM 865 N N . GLU A 1 109 ? -8.272 -1.220 13.230 1.00 78.19 109 GLU A N 1
ATOM 866 C CA . GLU A 1 109 ? -7.902 -0.342 14.343 1.00 78.19 109 GLU A CA 1
ATOM 867 C C . GLU A 1 109 ? -8.344 -0.916 15.694 1.00 78.19 109 GLU A C 1
ATOM 869 O O . GLU A 1 109 ? -7.673 -0.703 16.700 1.00 78.19 109 GLU A O 1
ATOM 874 N N . ALA A 1 110 ? -9.413 -1.718 15.707 1.00 80.12 110 ALA A N 1
ATOM 875 C CA . ALA A 1 110 ? -9.919 -2.386 16.902 1.00 80.12 110 ALA A CA 1
ATOM 876 C C . ALA A 1 110 ? -9.196 -3.706 17.242 1.00 80.12 110 ALA A C 1
ATOM 878 O O . ALA A 1 110 ? -9.441 -4.279 18.307 1.00 80.12 110 ALA A O 1
ATOM 879 N N . PHE A 1 111 ? -8.323 -4.225 16.369 1.00 81.12 111 PHE A N 1
ATOM 880 C CA . PHE A 1 111 ? -7.633 -5.491 16.623 1.00 81.12 111 PHE A CA 1
ATOM 881 C C . PHE A 1 111 ? -6.485 -5.299 17.606 1.00 81.12 111 PHE A C 1
ATOM 883 O O . PHE A 1 111 ? -5.585 -4.491 17.387 1.00 81.12 111 PHE A O 1
ATOM 890 N N . VAL A 1 112 ? -6.482 -6.120 18.655 1.00 84.81 112 VAL A N 1
ATOM 891 C CA . VAL A 1 112 ? -5.363 -6.229 19.589 1.00 84.81 112 VAL A CA 1
ATOM 892 C C . VAL A 1 112 ? -4.362 -7.248 19.049 1.00 84.81 112 VAL A C 1
ATOM 894 O O . VAL A 1 112 ? -4.685 -8.421 18.863 1.00 84.81 112 VAL A O 1
ATOM 897 N N . LEU A 1 113 ? -3.136 -6.794 18.814 1.00 84.56 113 LEU A N 1
ATOM 898 C CA . LEU A 1 113 ? -2.020 -7.561 18.274 1.00 84.56 113 LEU A CA 1
ATOM 899 C C . LEU A 1 113 ? -0.933 -7.717 19.338 1.00 84.56 113 LEU A C 1
ATOM 901 O O . LEU A 1 113 ? -0.685 -6.804 20.123 1.00 84.56 113 LEU A O 1
ATOM 905 N N . GLN A 1 114 ? -0.279 -8.877 19.366 1.00 88.38 114 GLN A N 1
ATOM 906 C CA . GLN A 1 114 ? 0.872 -9.127 20.234 1.00 88.38 114 GLN A CA 1
ATOM 907 C C . GLN A 1 114 ? 2.165 -8.837 19.474 1.00 88.38 114 GLN A C 1
ATOM 909 O O . GLN A 1 114 ? 2.340 -9.336 18.363 1.00 88.38 114 GLN A O 1
ATOM 914 N N . CYS A 1 115 ? 3.059 -8.048 20.072 1.00 88.38 115 CYS A N 1
ATOM 915 C CA . CYS A 1 115 ? 4.383 -7.764 19.523 1.00 88.38 115 CYS A CA 1
ATOM 916 C C . CYS A 1 115 ? 5.181 -9.075 19.339 1.00 88.38 115 CYS A C 1
ATOM 918 O O . CYS A 1 115 ? 5.083 -9.962 20.181 1.00 88.38 115 CYS A O 1
ATOM 920 N N . PRO A 1 116 ? 5.977 -9.245 18.266 1.00 84.12 116 PRO A N 1
ATOM 921 C CA . PRO A 1 116 ? 6.841 -10.412 18.119 1.00 84.12 116 PRO A CA 1
ATOM 922 C C . PRO A 1 116 ? 8.178 -10.243 18.852 1.00 84.12 116 PRO A C 1
ATOM 924 O O . PRO A 1 116 ? 8.874 -11.227 19.082 1.00 84.12 116 PRO A O 1
ATOM 927 N N . SER A 1 117 ? 8.544 -9.008 19.205 1.00 89.00 117 SER A N 1
ATOM 928 C CA . SER A 1 117 ? 9.798 -8.676 19.888 1.00 89.00 117 SER A CA 1
ATOM 929 C C . SER A 1 117 ? 9.653 -8.632 21.413 1.00 89.00 117 SER A C 1
ATOM 931 O O . SER A 1 117 ? 10.658 -8.642 22.119 1.00 89.00 117 SER A O 1
ATOM 933 N N . CYS A 1 118 ? 8.425 -8.563 21.935 1.00 91.94 118 CYS A N 1
ATOM 934 C CA . CYS A 1 118 ? 8.131 -8.587 23.368 1.00 91.94 118 CYS A CA 1
ATOM 935 C C . CYS A 1 118 ? 6.694 -9.067 23.636 1.00 91.94 118 CYS A C 1
ATOM 937 O O . CYS A 1 118 ? 5.892 -9.188 22.719 1.00 91.94 118 CYS A O 1
ATOM 939 N N . ASP A 1 119 ? 6.315 -9.278 24.896 1.00 92.25 119 ASP A N 1
ATOM 940 C CA . ASP A 1 119 ? 4.983 -9.801 25.243 1.00 92.25 119 ASP A CA 1
ATOM 941 C C . ASP A 1 119 ? 3.856 -8.749 25.266 1.00 92.25 119 ASP A C 1
ATOM 943 O O . ASP A 1 119 ? 2.728 -9.039 25.676 1.00 92.25 119 ASP A O 1
ATOM 947 N N . GLN A 1 120 ? 4.123 -7.512 24.833 1.00 92.44 120 GLN A N 1
ATOM 948 C CA . GLN A 1 120 ? 3.118 -6.451 24.859 1.00 92.44 120 GLN A CA 1
ATOM 949 C C . GLN A 1 120 ? 2.027 -6.675 23.809 1.00 92.44 120 GLN A C 1
ATOM 951 O O . GLN A 1 120 ? 2.296 -6.921 22.632 1.00 92.44 120 GLN A O 1
ATOM 956 N N . LYS A 1 121 ? 0.774 -6.522 24.246 1.00 92.75 121 LYS A N 1
ATOM 957 C CA . LYS A 1 121 ? -0.417 -6.521 23.393 1.00 92.75 121 LYS A CA 1
ATOM 958 C C . LYS A 1 121 ? -0.922 -5.094 23.223 1.00 92.75 121 LYS A C 1
ATOM 960 O O . LYS A 1 121 ? -1.087 -4.388 24.216 1.00 92.75 121 LYS A O 1
ATOM 965 N N . ARG A 1 122 ? -1.146 -4.660 21.985 1.00 92.19 122 ARG A N 1
ATOM 966 C CA . ARG A 1 122 ? -1.558 -3.289 21.645 1.00 92.19 122 ARG A CA 1
ATOM 967 C C . ARG A 1 122 ? -2.543 -3.302 20.480 1.00 92.19 122 ARG A C 1
ATOM 969 O O . ARG A 1 122 ? -2.525 -4.237 19.688 1.00 92.19 122 ARG A O 1
ATOM 976 N N . ASP A 1 123 ? -3.388 -2.281 20.373 1.00 89.38 123 ASP A N 1
ATOM 977 C CA . ASP A 1 123 ? -4.200 -2.074 19.167 1.00 89.38 123 ASP A CA 1
ATOM 978 C C . ASP A 1 123 ? -3.323 -1.860 17.917 1.00 89.38 123 ASP A C 1
ATOM 980 O O . ASP A 1 123 ? -2.118 -1.613 18.026 1.00 89.38 123 ASP A O 1
ATOM 984 N N . TYR A 1 124 ? -3.904 -1.981 16.722 1.00 83.25 124 TYR A N 1
ATOM 985 C CA . TYR A 1 124 ? -3.158 -1.891 15.465 1.00 83.25 124 TYR A CA 1
ATOM 986 C C . TYR A 1 124 ? -2.351 -0.576 15.305 1.00 83.25 124 TYR A C 1
ATOM 988 O O . TYR A 1 124 ? -1.154 -0.641 14.998 1.00 83.25 124 TYR A O 1
ATOM 996 N N . PRO A 1 125 ? -2.916 0.627 15.542 1.00 84.81 125 PRO A N 1
ATOM 997 C CA . PRO A 1 125 ? -2.136 1.867 15.493 1.00 84.81 125 PRO A CA 1
ATOM 998 C C . PRO A 1 125 ? -0.981 1.888 16.504 1.00 84.81 125 PRO A C 1
ATOM 1000 O O . PRO A 1 125 ? 0.146 2.275 16.177 1.00 84.81 125 PRO A O 1
ATOM 1003 N N . SER A 1 126 ? -1.237 1.430 17.729 1.00 90.88 126 SER A N 1
ATOM 1004 C CA . SER A 1 126 ? -0.264 1.433 18.817 1.00 90.88 126 SER A CA 1
ATOM 1005 C C . SER A 1 126 ? 0.834 0.390 18.622 1.00 90.88 126 SER A C 1
ATOM 1007 O O . SER A 1 126 ? 1.984 0.663 18.967 1.00 90.88 126 SER A O 1
ATOM 1009 N N . ILE A 1 127 ? 0.529 -0.785 18.053 1.00 88.94 127 ILE A N 1
ATOM 1010 C CA . ILE A 1 127 ? 1.541 -1.812 17.778 1.00 88.94 127 ILE A CA 1
ATOM 1011 C C . ILE A 1 127 ? 2.503 -1.344 16.688 1.00 88.94 127 ILE A C 1
ATOM 1013 O O . ILE A 1 127 ? 3.695 -1.614 16.780 1.00 88.94 127 ILE A O 1
ATOM 1017 N N . LYS A 1 128 ? 2.026 -0.585 15.691 1.00 84.81 128 LYS A N 1
ATOM 1018 C CA . LYS A 1 128 ? 2.883 -0.012 14.645 1.00 84.81 128 LYS A CA 1
ATOM 1019 C C . LYS A 1 128 ? 3.919 0.939 15.240 1.00 84.81 128 LYS A C 1
ATOM 1021 O O . LYS A 1 128 ? 5.104 0.814 14.942 1.00 84.81 128 LYS A O 1
ATOM 1026 N N . LYS A 1 129 ? 3.480 1.852 16.111 1.00 88.81 129 LYS A N 1
ATOM 1027 C CA . LYS A 1 129 ? 4.383 2.765 16.825 1.00 88.81 129 LYS A CA 1
ATOM 1028 C C . LYS A 1 129 ? 5.360 1.997 17.721 1.00 88.81 129 LYS A C 1
ATOM 1030 O O . LYS A 1 129 ? 6.549 2.273 17.712 1.00 88.81 129 LYS A O 1
ATOM 1035 N N . HIS A 1 130 ? 4.872 0.994 18.437 1.00 92.25 130 HIS A N 1
ATOM 1036 C CA . HIS A 1 130 ? 5.700 0.176 19.315 1.00 92.25 130 HIS A CA 1
ATOM 1037 C C . HIS A 1 130 ? 6.767 -0.647 18.563 1.00 92.25 130 HIS A C 1
ATOM 1039 O O . HIS A 1 130 ? 7.906 -0.754 19.007 1.00 92.25 130 HIS A O 1
ATOM 1045 N N . LEU A 1 131 ? 6.432 -1.206 17.397 1.00 87.25 131 LEU A N 1
ATOM 1046 C CA . LEU A 1 131 ? 7.405 -1.893 16.543 1.00 87.25 131 LEU A CA 1
ATOM 1047 C C . LEU A 1 131 ? 8.478 -0.940 16.009 1.00 87.25 131 LEU A C 1
ATOM 1049 O O . LEU A 1 131 ? 9.632 -1.344 15.884 1.00 87.25 131 LEU A O 1
ATOM 1053 N N . GLN A 1 132 ? 8.107 0.308 15.718 1.00 88.56 132 GLN A N 1
ATOM 1054 C CA . GLN A 1 132 ? 9.056 1.346 15.326 1.00 88.56 132 GLN A CA 1
ATOM 1055 C C . GLN A 1 132 ? 10.059 1.639 16.453 1.00 88.56 132 GLN A C 1
ATOM 1057 O O . GLN A 1 132 ? 11.253 1.707 16.188 1.00 88.56 132 GLN A O 1
ATOM 1062 N N . GLU A 1 133 ? 9.601 1.717 17.706 1.00 92.12 133 GLU A N 1
ATOM 1063 C CA . GLU A 1 133 ? 10.475 1.898 18.878 1.00 92.12 133 GLU A CA 1
ATOM 1064 C C . GLU A 1 133 ? 11.476 0.736 19.025 1.00 92.12 133 GLU A C 1
ATOM 1066 O O . GLU A 1 133 ? 12.662 0.960 19.257 1.00 92.12 133 GLU A O 1
ATOM 1071 N N . HIS A 1 134 ? 11.031 -0.512 18.825 1.00 90.94 134 HIS A N 1
ATOM 1072 C CA . HIS A 1 134 ? 11.933 -1.670 18.799 1.00 90.94 134 HIS A CA 1
ATOM 1073 C C . HIS A 1 134 ? 12.959 -1.596 17.667 1.00 90.94 134 HIS A C 1
ATOM 1075 O O . HIS A 1 134 ? 14.108 -1.995 17.849 1.00 90.94 134 HIS A O 1
ATOM 1081 N N . PHE A 1 135 ? 12.541 -1.122 16.495 1.00 85.50 135 PHE A N 1
ATOM 1082 C CA . PHE A 1 135 ? 13.429 -0.987 15.352 1.00 85.50 135 PHE A CA 1
ATOM 1083 C C . PHE A 1 135 ? 14.525 0.054 15.616 1.00 85.50 135 PHE A C 1
ATOM 1085 O O . PHE A 1 135 ? 15.704 -0.244 15.437 1.00 85.50 135 PHE A O 1
ATOM 1092 N N . GLU A 1 136 ? 14.147 1.231 16.112 1.00 90.12 136 GLU A N 1
ATOM 1093 C CA . GLU A 1 136 ? 15.079 2.312 16.450 1.00 90.12 136 GLU A CA 1
ATOM 1094 C C . GLU A 1 136 ? 16.060 1.891 17.554 1.00 90.12 136 GLU A C 1
ATOM 1096 O O . GLU A 1 136 ? 17.263 2.125 17.427 1.00 90.12 136 GLU A O 1
ATOM 1101 N N . ALA A 1 137 ? 15.574 1.189 18.584 1.00 91.62 137 ALA A N 1
ATOM 1102 C CA . ALA A 1 137 ? 16.419 0.650 19.649 1.00 91.62 137 ALA A CA 1
ATOM 1103 C C . ALA A 1 137 ? 17.431 -0.387 19.128 1.00 91.62 137 ALA A C 1
ATOM 1105 O O . ALA A 1 137 ? 18.603 -0.356 19.505 1.00 91.62 137 ALA A O 1
ATOM 1106 N N . ASN A 1 138 ? 17.010 -1.281 18.226 1.00 86.75 138 ASN A N 1
ATOM 1107 C CA . ASN A 1 138 ? 17.914 -2.252 17.608 1.00 86.75 138 ASN A CA 1
ATOM 1108 C C . ASN A 1 138 ? 18.960 -1.568 16.714 1.00 86.75 138 ASN A C 1
ATOM 1110 O O . ASN A 1 138 ? 20.125 -1.956 16.734 1.00 86.75 138 ASN A O 1
ATOM 1114 N N . GLU A 1 139 ? 18.577 -0.549 15.942 1.00 89.12 139 GLU A N 1
ATOM 1115 C CA . GLU A 1 139 ? 19.508 0.205 15.093 1.00 89.12 139 GLU A CA 1
ATOM 1116 C C . GLU A 1 139 ? 20.549 0.971 15.927 1.00 89.12 139 GLU A C 1
ATOM 1118 O O . GLU A 1 139 ? 21.724 1.047 15.565 1.00 89.12 139 GLU A O 1
ATOM 1123 N N . GLU A 1 140 ? 20.147 1.529 17.069 1.00 93.12 140 GLU A N 1
ATOM 1124 C CA . GLU A 1 140 ? 21.071 2.137 18.029 1.00 93.12 140 GLU A CA 1
ATOM 1125 C C . GLU A 1 140 ? 22.023 1.102 18.645 1.00 93.12 140 GLU A C 1
ATOM 1127 O O . GLU A 1 140 ? 23.229 1.345 18.711 1.00 93.12 140 GLU A O 1
ATOM 1132 N N . GLN A 1 141 ? 21.522 -0.084 19.001 1.00 91.44 141 GLN A N 1
ATOM 1133 C CA . GLN A 1 141 ? 22.347 -1.174 19.525 1.00 91.44 141 GLN A CA 1
ATOM 1134 C C . GLN A 1 141 ? 23.378 -1.682 18.502 1.00 91.44 141 GLN A C 1
ATOM 1136 O O . GLN A 1 141 ? 24.531 -1.934 18.864 1.00 91.44 141 GLN A O 1
ATOM 1141 N N . VAL A 1 142 ? 22.992 -1.814 17.228 1.00 90.12 142 VAL A N 1
ATOM 1142 C CA . VAL A 1 142 ? 23.910 -2.202 16.143 1.00 90.12 142 VAL A CA 1
ATOM 1143 C C . VAL A 1 142 ? 24.999 -1.146 15.968 1.00 90.12 142 VAL A C 1
ATOM 1145 O O . VAL A 1 142 ? 26.178 -1.489 16.005 1.00 90.12 142 VAL A O 1
ATOM 1148 N N . ARG A 1 143 ? 24.633 0.142 15.895 1.00 94.31 143 ARG A N 1
ATOM 1149 C CA . ARG A 1 143 ? 25.611 1.241 15.796 1.00 94.31 143 ARG A CA 1
ATOM 1150 C C . ARG A 1 143 ? 26.569 1.275 16.987 1.00 94.31 143 ARG A C 1
ATOM 1152 O O . ARG A 1 143 ? 27.771 1.444 16.802 1.00 94.31 143 ARG A O 1
ATOM 1159 N N . ALA A 1 144 ? 26.065 1.083 18.206 1.00 92.25 144 ALA A N 1
ATOM 1160 C CA . ALA A 1 144 ? 26.903 1.019 19.402 1.00 92.25 144 ALA A CA 1
ATOM 1161 C C . ALA A 1 144 ? 27.895 -0.158 19.351 1.00 92.25 144 ALA A C 1
ATOM 1163 O O . ALA A 1 144 ? 29.055 -0.002 19.731 1.00 92.25 144 ALA A O 1
ATOM 1164 N N . SER A 1 145 ? 27.462 -1.311 18.834 1.00 91.69 145 SER A N 1
ATOM 1165 C CA . SER A 1 145 ? 28.308 -2.503 18.691 1.00 91.69 145 SER A CA 1
ATOM 1166 C C . SER A 1 145 ? 29.411 -2.301 17.644 1.00 91.69 145 SER A C 1
ATOM 1168 O O . SER A 1 145 ? 30.564 -2.635 17.900 1.00 91.69 145 SER A O 1
ATOM 1170 N N . GLU A 1 146 ? 29.095 -1.671 16.509 1.00 93.50 146 GLU A N 1
ATOM 1171 C CA . GLU A 1 146 ? 30.081 -1.321 15.473 1.00 93.50 146 GLU A CA 1
ATOM 1172 C C . GLU A 1 146 ? 31.139 -0.330 15.988 1.00 93.50 146 GLU A C 1
ATOM 1174 O O . GLU A 1 146 ? 32.316 -0.421 15.634 1.00 93.50 146 GLU A O 1
ATOM 1179 N N . HIS A 1 147 ? 30.749 0.618 16.846 1.00 92.94 147 HIS A N 1
ATOM 1180 C CA . HIS A 1 147 ? 31.695 1.544 17.471 1.00 92.94 147 HIS A CA 1
ATOM 1181 C C . HIS A 1 147 ? 32.681 0.840 18.411 1.00 92.94 147 HIS A C 1
ATOM 1183 O O . HIS A 1 147 ? 33.859 1.198 18.411 1.00 92.94 147 HIS A O 1
ATOM 1189 N N . LEU A 1 148 ? 32.227 -0.156 19.178 1.00 92.69 148 LEU A N 1
ATOM 1190 C CA . LEU A 1 148 ? 33.097 -0.948 20.052 1.00 92.69 148 LEU A CA 1
ATOM 1191 C C . LEU A 1 148 ? 34.069 -1.815 19.242 1.00 92.69 148 LEU A C 1
ATOM 1193 O O . LEU A 1 148 ? 35.266 -1.786 19.514 1.00 92.69 148 LEU A O 1
ATOM 1197 N N . GLU A 1 149 ? 33.592 -2.488 18.191 1.00 91.50 149 GLU A N 1
ATOM 1198 C CA . GLU A 1 149 ? 34.450 -3.310 17.324 1.00 91.50 149 GLU A CA 1
ATOM 1199 C C . GLU A 1 149 ? 35.534 -2.467 16.622 1.00 91.50 149 GLU A C 1
ATOM 1201 O O . GLU A 1 149 ? 36.684 -2.885 16.477 1.00 91.50 149 GLU A O 1
ATOM 1206 N N . ASN A 1 150 ? 35.198 -1.242 16.209 1.00 91.19 150 ASN A N 1
ATOM 1207 C CA . ASN A 1 150 ? 36.169 -0.318 15.621 1.00 91.19 150 ASN A CA 1
ATOM 1208 C C . ASN A 1 150 ? 37.163 0.238 16.652 1.00 91.19 150 ASN A C 1
ATOM 1210 O O . ASN A 1 150 ? 38.314 0.498 16.302 1.00 91.19 150 ASN A O 1
ATOM 1214 N N . ALA A 1 151 ? 36.742 0.421 17.907 1.00 90.00 151 ALA A N 1
ATOM 1215 C CA . ALA A 1 151 ? 37.631 0.850 18.982 1.00 90.00 151 ALA A CA 1
ATOM 1216 C C . ALA A 1 151 ? 38.655 -0.240 19.337 1.00 90.00 151 ALA A C 1
ATOM 1218 O O . ALA A 1 151 ? 39.826 0.081 19.522 1.00 90.00 151 ALA A O 1
ATOM 1219 N N . GLU A 1 152 ? 38.251 -1.514 19.361 1.00 88.12 152 GLU A N 1
ATOM 1220 C CA . GLU A 1 152 ? 39.160 -2.644 19.607 1.00 88.12 152 GLU A CA 1
ATOM 1221 C C . GLU A 1 152 ? 40.234 -2.767 18.515 1.00 88.12 152 GLU A C 1
ATOM 1223 O O . GLU A 1 152 ? 41.415 -2.909 18.826 1.00 88.12 152 GLU A O 1
ATOM 1228 N N . LYS A 1 153 ? 39.866 -2.586 17.238 1.00 86.06 153 LYS A N 1
ATOM 1229 C CA . LYS A 1 153 ? 40.824 -2.620 16.114 1.00 86.06 153 LYS A CA 1
ATOM 1230 C C . LYS A 1 153 ? 41.898 -1.528 16.173 1.00 86.06 153 LYS A C 1
ATOM 1232 O O . LYS A 1 153 ? 42.963 -1.705 15.595 1.00 86.06 153 LYS A O 1
ATOM 1237 N N . LEU A 1 154 ? 41.647 -0.410 16.857 1.00 82.88 154 LEU A N 1
ATOM 1238 C CA . LEU A 1 154 ? 42.621 0.681 17.008 1.00 82.88 154 LEU A CA 1
ATOM 1239 C C . LEU A 1 154 ? 43.668 0.417 18.102 1.00 82.88 154 LEU A C 1
ATOM 1241 O O . LEU A 1 154 ? 44.698 1.092 18.125 1.00 82.88 154 LEU A O 1
ATOM 1245 N N . VAL A 1 155 ? 43.426 -0.539 19.004 1.00 81.50 155 VAL A N 1
ATOM 1246 C CA . VAL A 1 155 ? 44.347 -0.850 20.110 1.00 81.50 155 VAL A CA 1
ATOM 1247 C C . VAL A 1 155 ? 45.453 -1.825 19.675 1.00 81.50 155 VAL A C 1
ATOM 1249 O O . VAL A 1 155 ? 46.561 -1.745 20.201 1.00 81.50 155 VAL A O 1
ATOM 1252 N N . ASP A 1 156 ? 45.210 -2.667 18.665 1.00 67.88 156 ASP A N 1
ATOM 1253 C CA . ASP A 1 156 ? 46.163 -3.697 18.207 1.00 67.88 156 ASP A CA 1
ATOM 1254 C C . ASP A 1 156 ? 47.284 -3.192 17.273 1.00 67.88 156 ASP A C 1
ATOM 1256 O O . ASP A 1 156 ? 48.252 -3.910 17.030 1.00 67.88 156 ASP A O 1
ATOM 1260 N N . ASP A 1 157 ? 47.222 -1.946 16.792 1.00 67.69 157 ASP A N 1
ATOM 1261 C CA . ASP A 1 157 ? 48.276 -1.353 15.944 1.00 67.69 157 ASP A CA 1
ATOM 1262 C C . ASP A 1 157 ? 49.398 -0.661 16.746 1.00 67.69 157 ASP A C 1
ATOM 1264 O O . ASP A 1 157 ? 50.274 -0.003 16.176 1.00 67.69 157 ASP A O 1
ATOM 1268 N N . HIS A 1 158 ? 49.419 -0.798 18.077 1.00 65.56 158 HIS A N 1
ATOM 1269 C CA . HIS A 1 158 ? 50.593 -0.397 18.851 1.00 65.56 158 HIS A CA 1
ATOM 1270 C C . HIS A 1 158 ? 51.670 -1.485 18.754 1.00 65.56 158 HIS A C 1
ATOM 1272 O O . HIS A 1 158 ? 51.471 -2.588 19.269 1.00 65.56 158 HIS A O 1
ATOM 1278 N N . PRO A 1 159 ? 52.833 -1.206 18.128 1.00 66.88 159 PRO A N 1
ATOM 1279 C CA . PRO A 1 159 ? 53.921 -2.170 18.080 1.00 66.88 159 PRO A CA 1
ATOM 1280 C C . PRO A 1 159 ? 54.306 -2.551 19.514 1.00 66.88 159 PRO A C 1
ATOM 1282 O O . PRO A 1 159 ? 54.348 -1.667 20.378 1.00 66.88 159 PRO A O 1
ATOM 1285 N N . PRO A 1 160 ? 54.590 -3.837 19.788 1.00 60.44 160 PRO A N 1
ATOM 1286 C CA . PRO A 1 160 ? 54.928 -4.289 21.126 1.00 60.44 160 PRO A CA 1
ATOM 1287 C C . PRO A 1 160 ? 56.130 -3.490 21.621 1.00 60.44 160 PRO A C 1
ATOM 1289 O O . PRO A 1 160 ? 57.253 -3.649 21.138 1.00 60.44 160 PRO A O 1
ATOM 1292 N N . SER A 1 161 ? 55.878 -2.598 22.578 1.00 60.03 161 SER A N 1
ATOM 1293 C CA . SER A 1 161 ? 56.933 -1.893 23.285 1.00 60.03 161 SER A CA 1
ATOM 1294 C C . SER A 1 161 ? 57.685 -2.941 24.090 1.00 60.03 161 SER A C 1
ATOM 1296 O O . SER A 1 161 ? 57.194 -3.465 25.090 1.00 60.03 161 SER A O 1
ATOM 1298 N N . THR A 1 162 ? 58.863 -3.310 23.599 1.00 55.75 162 THR A N 1
ATOM 1299 C CA . THR A 1 162 ? 59.806 -4.188 24.281 1.00 55.75 162 THR A CA 1
ATOM 1300 C C . THR A 1 162 ? 60.269 -3.518 25.571 1.00 55.75 162 THR A C 1
ATOM 1302 O O . THR A 1 162 ? 61.306 -2.859 25.600 1.00 55.75 162 THR A O 1
ATOM 1305 N N . GLN A 1 163 ? 59.518 -3.695 26.655 1.00 52.22 163 GLN A N 1
ATOM 1306 C CA . GLN A 1 163 ? 60.028 -3.517 28.006 1.00 52.22 163 GLN A CA 1
ATOM 1307 C C . GLN A 1 163 ? 60.084 -4.868 28.707 1.00 52.22 163 GLN A C 1
ATOM 1309 O O . GLN A 1 163 ? 59.103 -5.430 29.181 1.00 52.22 163 GLN A O 1
ATOM 1314 N N . SER A 1 164 ? 61.314 -5.374 28.726 1.00 56.69 164 SER A N 1
ATOM 1315 C CA . SER A 1 164 ? 61.811 -6.440 29.577 1.00 56.69 164 SER A CA 1
ATOM 1316 C C . SER A 1 164 ? 61.484 -6.157 31.044 1.00 56.69 164 SER A C 1
ATOM 1318 O O . SER A 1 164 ? 62.185 -5.376 31.680 1.00 56.69 164 SER A O 1
ATOM 1320 N N . HIS A 1 165 ? 60.514 -6.872 31.603 1.00 49.09 165 HIS A N 1
ATOM 1321 C CA . HIS A 1 165 ? 60.519 -7.212 33.020 1.00 49.09 165 HIS A CA 1
ATOM 1322 C C . HIS A 1 165 ? 60.131 -8.682 33.180 1.00 49.09 165 HIS A C 1
ATOM 1324 O O . HIS A 1 165 ? 58.979 -9.079 33.038 1.00 49.09 165 HIS A O 1
ATOM 1330 N N . LYS A 1 166 ? 61.159 -9.496 33.445 1.00 53.88 166 LYS A N 1
ATOM 1331 C CA . LYS A 1 166 ? 61.021 -10.735 34.208 1.00 53.88 166 LYS A CA 1
ATOM 1332 C C . LYS A 1 166 ? 60.426 -10.352 35.557 1.00 53.88 166 LYS A C 1
ATOM 1334 O O . LYS A 1 166 ? 61.009 -9.490 36.198 1.00 53.88 166 LYS A O 1
ATOM 1339 N N . ASP A 1 167 ? 59.349 -11.008 35.963 1.00 49.59 167 ASP A N 1
ATOM 1340 C CA . ASP A 1 167 ? 59.280 -11.629 37.281 1.00 49.59 167 ASP A CA 1
ATOM 1341 C C . ASP A 1 167 ? 58.200 -12.715 37.299 1.00 49.59 167 ASP A C 1
ATOM 1343 O O . ASP A 1 167 ? 57.097 -12.565 36.777 1.00 49.59 167 ASP A O 1
ATOM 1347 N N . ASN A 1 168 ? 58.609 -13.856 37.850 1.00 53.06 168 ASN A N 1
ATOM 1348 C CA . ASN A 1 168 ? 57.827 -15.060 38.076 1.00 53.06 168 ASN A CA 1
ATOM 1349 C C . ASN A 1 168 ? 56.637 -14.779 38.999 1.00 53.06 168 ASN A C 1
ATOM 1351 O O . ASN A 1 168 ? 56.841 -14.188 40.056 1.00 53.06 168 ASN A O 1
ATOM 1355 N N . LEU A 1 169 ? 55.472 -15.366 38.716 1.00 49.47 169 LEU A N 1
ATOM 1356 C CA . LEU A 1 169 ? 54.683 -15.984 39.782 1.00 49.47 169 LEU A CA 1
ATOM 1357 C C . LEU A 1 169 ? 53.760 -17.079 39.233 1.00 49.47 169 LEU A C 1
ATOM 1359 O O . LEU A 1 169 ? 52.845 -16.844 38.450 1.00 49.47 169 LEU A O 1
ATOM 1363 N N . THR A 1 170 ? 54.076 -18.291 39.661 1.00 51.09 170 THR A N 1
ATOM 1364 C CA . THR A 1 170 ? 53.377 -19.555 39.466 1.00 51.09 170 THR A CA 1
ATOM 1365 C C . THR A 1 170 ? 52.140 -19.591 40.364 1.00 51.09 170 THR A C 1
ATOM 1367 O O . THR A 1 170 ? 52.302 -19.502 41.578 1.00 51.09 170 THR A O 1
ATOM 1370 N N . THR A 1 171 ? 50.940 -19.789 39.808 1.00 52.06 171 THR A N 1
ATOM 1371 C CA . THR A 1 171 ? 49.767 -20.215 40.593 1.00 52.06 171 THR A CA 1
ATOM 1372 C C . THR A 1 171 ? 48.929 -21.207 39.787 1.00 52.06 171 THR A C 1
ATOM 1374 O O . THR A 1 171 ? 48.162 -20.841 38.904 1.00 52.06 171 THR A O 1
ATOM 1377 N N . GLU A 1 172 ? 49.214 -22.474 40.076 1.00 50.53 172 GLU A N 1
ATOM 1378 C CA . GLU A 1 172 ? 48.364 -23.671 40.138 1.00 50.53 172 GLU A CA 1
ATOM 1379 C C . GLU A 1 172 ? 46.984 -23.637 39.446 1.00 50.53 172 GLU A C 1
ATOM 1381 O O . GLU A 1 172 ? 46.055 -22.947 39.864 1.00 50.53 172 GLU A O 1
ATOM 1386 N N . GLN A 1 173 ? 46.840 -24.491 38.425 1.00 49.97 173 GLN A N 1
ATOM 1387 C CA . GLN A 1 173 ? 45.555 -24.983 37.924 1.00 49.97 173 GLN A CA 1
ATOM 1388 C C . GLN A 1 173 ? 45.002 -26.061 38.871 1.00 49.97 173 GLN A C 1
ATOM 1390 O O . GLN A 1 173 ? 45.763 -26.949 39.256 1.00 49.97 173 GLN A O 1
ATOM 1395 N N . PRO A 1 174 ? 43.692 -26.084 39.162 1.00 60.94 174 PRO A N 1
ATOM 1396 C CA . PRO A 1 174 ? 43.023 -27.306 39.567 1.00 60.94 174 PRO A CA 1
ATOM 1397 C C . PRO A 1 174 ? 42.459 -28.035 38.340 1.00 60.94 174 PRO A C 1
ATOM 1399 O O . PRO A 1 174 ? 41.658 -27.485 37.578 1.00 60.94 174 PRO A O 1
ATOM 1402 N N . ASP A 1 175 ? 42.888 -29.288 38.186 1.00 55.50 175 ASP A N 1
ATOM 1403 C CA . ASP A 1 175 ? 42.261 -30.316 37.356 1.00 55.50 175 ASP A CA 1
ATOM 1404 C C . ASP A 1 175 ? 40.784 -30.480 37.750 1.00 55.50 175 ASP A C 1
ATOM 1406 O O . ASP A 1 175 ? 40.468 -30.762 38.907 1.00 55.50 175 ASP A O 1
ATOM 1410 N N . MET A 1 176 ? 39.872 -30.330 36.785 1.00 62.94 176 MET A N 1
ATOM 1411 C CA . MET A 1 176 ? 38.503 -30.830 36.914 1.00 62.94 176 MET A CA 1
ATOM 1412 C C . MET A 1 176 ? 38.346 -32.062 36.033 1.00 62.94 176 MET A C 1
ATOM 1414 O O . MET A 1 176 ? 38.420 -31.993 34.805 1.00 62.94 176 MET A O 1
ATOM 1418 N N . GLU A 1 177 ? 38.155 -33.189 36.709 1.00 59.94 177 GLU A N 1
ATOM 1419 C CA . GLU A 1 177 ? 37.985 -34.515 36.140 1.00 59.94 177 GLU A CA 1
ATOM 1420 C C . GLU A 1 177 ? 36.710 -34.615 35.288 1.00 59.94 177 GLU A C 1
ATOM 1422 O O . GLU A 1 177 ? 35.629 -34.145 35.645 1.00 59.94 177 GLU A O 1
ATOM 1427 N N . LEU A 1 178 ? 36.875 -35.255 34.131 1.00 55.34 178 LEU A N 1
ATOM 1428 C CA . LEU A 1 178 ? 35.838 -35.608 33.172 1.00 55.34 178 LEU A CA 1
ATOM 1429 C C . LEU A 1 178 ? 35.115 -36.876 33.664 1.00 55.34 178 LEU A C 1
ATOM 1431 O O . LEU A 1 178 ? 35.681 -37.969 33.596 1.00 55.34 178 LEU A O 1
ATOM 1435 N N . GLU A 1 179 ? 33.864 -36.769 34.116 1.00 57.38 179 GLU A N 1
ATOM 1436 C CA . GLU A 1 179 ? 33.050 -37.948 34.437 1.00 57.38 179 GLU A CA 1
ATOM 1437 C C . GLU A 1 179 ? 32.233 -38.390 33.208 1.00 57.38 179 GLU A C 1
ATOM 1439 O O . GLU A 1 179 ? 31.294 -37.728 32.762 1.00 57.38 179 GLU A O 1
ATOM 1444 N N . ASN A 1 180 ? 32.640 -39.521 32.627 1.00 54.53 180 ASN A N 1
ATOM 1445 C CA . ASN A 1 180 ? 31.950 -40.213 31.541 1.00 54.53 180 ASN A CA 1
ATOM 1446 C C . ASN A 1 180 ? 30.762 -41.013 32.096 1.00 54.53 180 ASN A C 1
ATOM 1448 O O . ASN A 1 180 ? 30.961 -42.022 32.769 1.00 54.53 180 ASN A O 1
ATOM 1452 N N . GLY A 1 181 ? 29.536 -40.615 31.749 1.00 40.56 181 GLY A N 1
ATOM 1453 C CA . GLY A 1 181 ? 28.314 -41.359 32.056 1.00 40.56 181 GLY A CA 1
ATOM 1454 C C . GLY A 1 181 ? 27.543 -41.769 30.800 1.00 40.56 181 GLY A C 1
ATOM 1455 O O . GLY A 1 181 ? 26.890 -40.947 30.166 1.00 40.56 181 GLY A O 1
ATOM 1456 N N . ALA A 1 182 ? 27.578 -43.058 30.471 1.00 45.31 182 ALA A N 1
ATOM 1457 C CA . ALA A 1 182 ? 26.623 -43.764 29.611 1.00 45.31 182 ALA A CA 1
ATOM 1458 C C . ALA A 1 182 ? 26.630 -45.248 30.025 1.00 45.31 182 ALA A C 1
ATOM 1460 O O . ALA A 1 182 ? 27.587 -45.671 30.678 1.00 45.31 182 ALA A O 1
ATOM 1461 N N . PRO A 1 183 ? 25.708 -46.107 29.557 1.00 67.62 183 PRO A N 1
ATOM 1462 C CA . PRO A 1 183 ? 24.325 -45.932 29.084 1.00 67.62 183 PRO A CA 1
ATOM 1463 C C . PRO A 1 183 ? 23.361 -46.749 29.983 1.00 67.62 183 PRO A C 1
ATOM 1465 O O . PRO A 1 183 ? 23.853 -47.444 30.861 1.00 67.62 183 PRO A O 1
ATOM 1468 N N . LEU A 1 184 ? 22.031 -46.740 29.771 1.00 44.34 184 LEU A N 1
ATOM 1469 C CA . LEU A 1 184 ? 21.179 -47.936 29.969 1.00 44.34 184 LEU A CA 1
ATOM 1470 C C . LEU A 1 184 ? 19.669 -47.717 29.699 1.00 44.34 184 LEU A C 1
ATOM 1472 O O . LEU A 1 184 ? 19.085 -46.691 30.023 1.00 44.34 184 LEU A O 1
ATOM 1476 N N . VAL A 1 185 ? 19.095 -48.820 29.210 1.00 42.09 185 VAL A N 1
ATOM 1477 C CA . VAL A 1 185 ? 17.704 -49.312 29.164 1.00 42.09 185 VAL A CA 1
ATOM 1478 C C . VAL A 1 185 ? 16.697 -48.767 28.141 1.00 42.09 185 VAL A C 1
ATOM 1480 O O . VAL A 1 185 ? 16.121 -47.690 28.247 1.00 42.09 185 VAL A O 1
ATOM 1483 N N . SER A 1 186 ? 16.432 -49.673 27.204 1.00 49.75 186 SER A N 1
ATOM 1484 C CA . SER A 1 186 ? 15.246 -49.903 26.389 1.00 49.75 186 SER A CA 1
ATOM 1485 C C . SER A 1 186 ? 13.930 -49.860 27.171 1.00 49.75 186 SER A C 1
ATOM 1487 O O . SER A 1 186 ? 13.850 -50.374 28.286 1.00 49.75 186 SER A O 1
ATOM 1489 N N . MET A 1 187 ? 12.857 -49.409 26.521 1.00 50.97 187 MET A N 1
ATOM 1490 C CA . MET A 1 187 ? 11.516 -49.878 26.859 1.00 50.97 187 MET A CA 1
ATOM 1491 C C . MET A 1 187 ? 10.632 -49.907 25.612 1.00 50.97 187 MET A C 1
ATOM 1493 O O . MET A 1 187 ? 10.378 -48.882 24.983 1.00 50.97 187 MET A O 1
ATOM 1497 N N . ASP A 1 188 ? 10.214 -51.121 25.266 1.00 47.53 188 ASP A N 1
ATOM 1498 C CA . ASP A 1 188 ? 9.149 -51.423 24.322 1.00 47.53 188 ASP A CA 1
ATOM 1499 C C . ASP A 1 188 ? 7.819 -50.859 24.832 1.00 47.53 188 ASP A C 1
ATOM 1501 O O . ASP A 1 188 ? 7.406 -51.166 25.953 1.00 47.53 188 ASP A O 1
ATOM 1505 N N . THR A 1 189 ? 7.093 -50.137 23.980 1.00 44.81 189 THR A N 1
ATOM 1506 C CA . THR A 1 189 ? 5.629 -50.120 24.043 1.00 44.81 189 THR A CA 1
ATOM 1507 C C . THR A 1 189 ? 5.032 -50.267 22.651 1.00 44.81 189 THR A C 1
ATOM 1509 O O . THR A 1 189 ? 5.134 -49.426 21.761 1.00 44.81 189 THR A O 1
ATOM 1512 N N . SER A 1 190 ? 4.418 -51.428 22.501 1.00 47.41 190 SER A N 1
ATOM 1513 C CA . SER A 1 190 ? 3.540 -51.883 21.443 1.00 47.41 190 SER A CA 1
ATOM 1514 C C . SER A 1 190 ? 2.258 -51.052 21.369 1.00 47.41 190 SER A C 1
ATOM 1516 O O . SER A 1 190 ? 1.671 -50.738 22.400 1.00 47.41 190 SER A O 1
ATOM 1518 N N . GLY A 1 191 ? 1.767 -50.873 20.141 1.00 44.81 191 GLY A N 1
ATOM 1519 C CA . GLY A 1 191 ? 0.341 -50.800 19.830 1.00 44.81 191 GLY A CA 1
ATOM 1520 C C . GLY A 1 191 ? -0.318 -49.442 20.023 1.00 44.81 191 GLY A C 1
ATOM 1521 O O . GLY A 1 191 ? -0.764 -49.131 21.118 1.00 44.81 191 GLY A O 1
ATOM 1522 N N . ASP A 1 192 ? -0.521 -48.717 18.923 1.00 43.97 192 ASP A N 1
ATOM 1523 C CA . ASP A 1 192 ? -1.841 -48.126 18.724 1.00 43.97 192 ASP A CA 1
ATOM 1524 C C . ASP A 1 192 ? -2.207 -47.977 17.245 1.00 43.97 192 ASP A C 1
ATOM 1526 O O . ASP A 1 192 ? -1.368 -47.823 16.353 1.00 43.97 192 ASP A O 1
ATOM 1530 N N . GLU A 1 193 ? -3.496 -48.147 17.015 1.00 43.38 193 GLU A N 1
ATOM 1531 C CA . GLU A 1 193 ? -4.136 -48.496 15.766 1.00 43.38 193 GLU A CA 1
ATOM 1532 C C . GLU A 1 193 ? -4.229 -47.335 14.768 1.00 43.38 193 GLU A C 1
ATOM 1534 O O . GLU A 1 193 ? -4.564 -46.196 15.082 1.00 43.38 193 GLU A O 1
ATOM 1539 N N . GLN A 1 194 ? -4.003 -47.692 13.503 1.00 49.34 194 GLN A N 1
ATOM 1540 C CA . GLN A 1 194 ? -4.757 -47.257 12.325 1.00 49.34 194 GLN A CA 1
ATOM 1541 C C . GLN A 1 194 ? -5.588 -45.962 12.454 1.00 49.34 194 GLN A C 1
ATOM 1543 O O . GLN A 1 194 ? -6.819 -45.983 12.460 1.00 49.34 194 GLN A O 1
ATOM 1548 N N . ARG A 1 195 ? -4.932 -44.806 12.330 1.00 47.75 195 ARG A N 1
ATOM 1549 C CA . ARG A 1 195 ? -5.543 -43.661 11.642 1.00 47.75 195 ARG A CA 1
ATOM 1550 C C . ARG A 1 195 ? -4.999 -43.611 10.224 1.00 47.75 195 ARG A C 1
ATOM 1552 O O . ARG A 1 195 ? -3.897 -43.142 9.984 1.00 47.75 195 ARG A O 1
ATOM 1559 N N . LYS A 1 196 ? -5.793 -44.136 9.285 1.00 48.19 196 LYS A N 1
ATOM 1560 C CA . LYS A 1 196 ? -5.614 -43.926 7.845 1.00 48.19 196 LYS A CA 1
ATOM 1561 C C . LYS A 1 196 ? -5.615 -42.422 7.566 1.00 48.19 196 LYS A C 1
ATOM 1563 O O . LYS A 1 196 ? -6.670 -41.795 7.502 1.00 48.19 196 LYS A O 1
ATOM 1568 N N . GLU A 1 197 ? -4.417 -41.878 7.417 1.00 46.12 197 GLU A N 1
ATOM 1569 C CA . GLU A 1 197 ? -4.135 -40.594 6.796 1.00 46.12 197 GLU A CA 1
ATOM 1570 C C . GLU A 1 197 ? -4.694 -40.605 5.368 1.00 46.12 197 GLU A C 1
ATOM 1572 O O . GLU A 1 197 ? -4.152 -41.229 4.460 1.00 46.12 197 GLU A O 1
ATOM 1577 N N . ASN A 1 198 ? -5.802 -39.895 5.165 1.00 46.31 198 ASN A N 1
ATOM 1578 C CA . ASN A 1 198 ? -6.189 -39.373 3.856 1.00 46.31 198 ASN A CA 1
ATOM 1579 C C . ASN A 1 198 ? -5.541 -37.995 3.648 1.00 46.31 198 ASN A C 1
ATOM 1581 O O . ASN A 1 198 ? -6.196 -37.056 3.206 1.00 46.31 198 ASN A O 1
ATOM 1585 N N . ASP A 1 199 ? -4.253 -37.878 3.969 1.00 47.62 199 ASP A N 1
ATOM 1586 C CA . ASP A 1 199 ? -3.439 -36.710 3.648 1.00 47.62 199 ASP A CA 1
ATOM 1587 C C . ASP A 1 199 ? -2.696 -37.021 2.343 1.00 47.62 199 ASP A C 1
ATOM 1589 O O . ASP A 1 199 ? -1.500 -37.311 2.299 1.00 47.62 199 ASP A O 1
ATOM 1593 N N . ARG A 1 200 ? -3.451 -37.047 1.235 1.00 49.78 200 ARG A N 1
ATOM 1594 C CA . ARG A 1 200 ? -2.867 -36.961 -0.110 1.00 49.78 200 ARG A CA 1
ATOM 1595 C C . ARG A 1 200 ? -2.346 -35.535 -0.280 1.00 49.78 200 ARG A C 1
ATOM 1597 O O . ARG A 1 200 ? -2.948 -34.732 -0.985 1.00 49.78 200 ARG A O 1
ATOM 1604 N N . GLY A 1 201 ? -1.249 -35.230 0.411 1.00 50.09 201 GLY A N 1
ATOM 1605 C CA . GLY A 1 201 ? -0.426 -34.072 0.117 1.00 50.09 201 GLY A CA 1
ATOM 1606 C C . GLY A 1 201 ? -0.055 -34.131 -1.357 1.00 50.09 201 GLY A C 1
ATOM 1607 O O . GLY A 1 201 ? 0.426 -35.164 -1.827 1.00 50.09 201 GLY A O 1
ATOM 1608 N N . ASP A 1 202 ? -0.359 -33.052 -2.074 1.00 53.44 202 ASP A N 1
ATOM 1609 C CA . ASP A 1 202 ? -0.061 -32.857 -3.489 1.00 53.44 202 ASP A CA 1
ATOM 1610 C C . ASP A 1 202 ? 1.421 -33.167 -3.748 1.00 53.44 202 ASP A C 1
ATOM 1612 O O . ASP A 1 202 ? 2.318 -32.354 -3.529 1.00 53.44 202 ASP A O 1
ATOM 1616 N N . ALA A 1 203 ? 1.688 -34.401 -4.174 1.00 53.66 203 ALA A N 1
ATOM 1617 C CA . ALA A 1 203 ? 3.019 -34.906 -4.485 1.00 53.66 203 ALA A CA 1
ATOM 1618 C C . ALA A 1 203 ? 3.494 -34.452 -5.875 1.00 53.66 203 ALA A C 1
ATOM 1620 O O . ALA A 1 203 ? 4.537 -34.895 -6.356 1.00 53.66 203 ALA A O 1
ATOM 1621 N N . SER A 1 204 ? 2.763 -33.552 -6.531 1.00 61.97 204 SER A N 1
ATOM 1622 C CA . SER A 1 204 ? 3.256 -32.798 -7.676 1.00 61.97 204 SER A CA 1
ATOM 1623 C C . SER A 1 204 ? 4.196 -31.710 -7.163 1.00 61.97 204 SER A C 1
ATOM 1625 O O . SER A 1 204 ? 3.793 -30.566 -6.959 1.00 61.97 204 SER A O 1
ATOM 1627 N N . GLY A 1 205 ? 5.459 -32.085 -6.927 1.00 79.88 205 GLY A N 1
ATOM 1628 C CA . GLY A 1 205 ? 6.555 -31.228 -6.453 1.00 79.88 205 GLY A CA 1
ATOM 1629 C C . GLY A 1 205 ? 6.982 -30.124 -7.430 1.00 79.88 205 GLY A C 1
ATOM 1630 O O . GLY A 1 205 ? 8.175 -29.850 -7.564 1.00 79.88 205 GLY A O 1
ATOM 1631 N N . SER A 1 206 ? 6.026 -29.521 -8.128 1.00 90.12 206 SER A N 1
ATOM 1632 C CA . SER A 1 206 ? 6.229 -28.385 -9.009 1.00 90.12 206 SER A CA 1
ATOM 1633 C C . SER A 1 206 ? 6.650 -27.150 -8.208 1.00 90.12 206 SER A C 1
ATOM 1635 O O . SER A 1 206 ? 6.259 -26.953 -7.055 1.00 90.12 206 SER A O 1
ATOM 1637 N N . LYS A 1 207 ? 7.501 -26.323 -8.808 1.00 90.69 207 LYS A N 1
ATOM 1638 C CA . LYS A 1 207 ? 8.005 -25.079 -8.227 1.00 90.69 207 LYS A CA 1
ATOM 1639 C C . LYS A 1 207 ? 7.804 -23.934 -9.203 1.00 90.69 207 LYS A C 1
ATOM 1641 O O . LYS A 1 207 ? 8.124 -24.042 -10.385 1.00 90.69 207 LYS A O 1
ATOM 1646 N N . THR A 1 208 ? 7.326 -22.805 -8.698 1.00 92.69 208 THR A N 1
ATOM 1647 C CA . THR A 1 208 ? 7.169 -21.582 -9.489 1.00 92.69 208 THR A CA 1
ATOM 1648 C C . THR A 1 208 ? 8.489 -20.823 -9.560 1.00 92.69 208 THR A C 1
ATOM 1650 O O . THR A 1 208 ? 9.081 -20.493 -8.531 1.00 92.69 208 THR A O 1
ATOM 1653 N N . CYS A 1 209 ? 8.963 -20.524 -10.770 1.00 90.38 209 CYS A N 1
ATOM 1654 C CA . CYS A 1 209 ? 10.157 -19.711 -10.973 1.00 90.38 209 CYS A CA 1
ATOM 1655 C C . CYS A 1 209 ? 9.908 -18.266 -10.510 1.00 90.38 209 CYS A C 1
ATOM 1657 O O . CYS A 1 209 ? 9.001 -17.614 -11.031 1.00 90.38 209 CYS A O 1
ATOM 1659 N N . PRO A 1 210 ? 10.727 -17.705 -9.602 1.00 84.50 210 PRO A N 1
ATOM 1660 C CA . PRO A 1 210 ? 10.528 -16.347 -9.094 1.00 84.50 210 PRO A CA 1
ATOM 1661 C C . PRO A 1 210 ? 10.824 -15.252 -10.132 1.00 84.50 210 PRO A C 1
ATOM 1663 O O . PRO A 1 210 ? 10.491 -14.093 -9.904 1.00 84.50 210 PRO A O 1
ATOM 1666 N N . LEU A 1 211 ? 11.472 -15.596 -11.250 1.00 84.00 211 LEU A N 1
ATOM 1667 C CA . LEU A 1 211 ? 11.859 -14.638 -12.286 1.00 84.00 211 LEU A CA 1
ATOM 1668 C C . LEU A 1 211 ? 10.782 -14.497 -13.367 1.00 84.00 211 LEU A C 1
ATOM 1670 O O . LEU A 1 211 ? 10.470 -13.385 -13.769 1.00 84.00 211 LEU A O 1
ATOM 1674 N N . CYS A 1 212 ? 10.190 -15.602 -13.825 1.00 87.69 212 CYS A N 1
ATOM 1675 C CA . CYS A 1 212 ? 9.189 -15.586 -14.900 1.00 87.69 212 CYS A CA 1
ATOM 1676 C C . CYS A 1 212 ? 7.785 -16.034 -14.467 1.00 87.69 212 CYS A C 1
ATOM 1678 O O . CYS A 1 212 ? 6.896 -16.120 -15.311 1.00 87.69 212 CYS A O 1
ATOM 1680 N N . ALA A 1 213 ? 7.592 -16.355 -13.183 1.00 90.69 213 ALA A N 1
ATOM 1681 C CA . ALA A 1 213 ? 6.341 -16.847 -12.600 1.00 90.69 213 ALA A CA 1
ATOM 1682 C C . ALA A 1 213 ? 5.761 -18.120 -13.257 1.00 90.69 213 ALA A C 1
ATOM 1684 O O . ALA A 1 213 ? 4.607 -18.463 -13.025 1.00 90.69 213 ALA A O 1
ATOM 1685 N N . THR A 1 214 ? 6.551 -18.843 -14.058 1.00 93.00 214 THR A N 1
ATOM 1686 C CA . THR A 1 214 ? 6.143 -20.118 -14.671 1.00 93.00 214 THR A CA 1
ATOM 1687 C C . THR A 1 214 ? 6.418 -21.271 -13.705 1.00 93.00 214 THR A C 1
ATOM 1689 O O . THR A 1 214 ? 7.450 -21.276 -13.032 1.00 93.00 214 THR A O 1
ATOM 1692 N N . THR A 1 215 ? 5.500 -22.231 -13.615 1.00 93.81 215 THR A N 1
ATOM 1693 C CA . THR A 1 215 ? 5.632 -23.456 -12.812 1.00 93.81 215 THR A CA 1
ATOM 1694 C C . THR A 1 215 ? 6.384 -24.534 -13.579 1.00 93.81 215 THR A C 1
ATOM 1696 O O . THR A 1 215 ? 6.070 -24.785 -14.738 1.00 93.81 215 THR A O 1
ATOM 1699 N N . TRP A 1 216 ? 7.339 -25.177 -12.915 1.00 95.00 216 TRP A N 1
ATOM 1700 C CA . TRP A 1 216 ? 8.189 -26.222 -13.484 1.00 95.00 216 TRP A CA 1
ATOM 1701 C C . TRP A 1 216 ? 8.230 -27.434 -12.572 1.00 95.00 216 TRP A C 1
ATOM 1703 O O . TRP A 1 216 ? 8.156 -27.290 -11.349 1.00 95.00 216 TRP A O 1
ATOM 1713 N N . ASP A 1 217 ? 8.414 -28.611 -13.155 1.00 94.94 217 ASP A N 1
ATOM 1714 C CA . ASP A 1 217 ? 8.664 -29.822 -12.385 1.00 94.94 217 ASP A CA 1
ATOM 1715 C C . ASP A 1 217 ? 9.991 -29.730 -11.625 1.00 94.94 217 ASP A C 1
ATOM 1717 O O . ASP A 1 217 ? 10.917 -29.011 -12.009 1.00 94.94 217 ASP A O 1
ATOM 1721 N N . LYS A 1 218 ? 10.091 -30.450 -10.502 1.00 89.75 218 LYS A N 1
ATOM 1722 C CA . LYS A 1 218 ? 11.241 -30.372 -9.586 1.00 89.75 218 LYS A CA 1
ATOM 1723 C C . LYS A 1 218 ? 12.581 -30.628 -10.283 1.00 89.75 218 LYS A C 1
ATOM 1725 O O . LYS A 1 218 ? 13.581 -30.019 -9.903 1.00 89.75 218 LYS A O 1
ATOM 1730 N N . GLU A 1 219 ? 12.584 -31.539 -11.253 1.00 93.44 219 GLU A N 1
ATOM 1731 C CA . GLU A 1 219 ? 13.759 -31.949 -12.028 1.00 93.44 219 GLU A CA 1
ATOM 1732 C C . GLU A 1 219 ? 14.201 -30.843 -12.997 1.00 93.44 219 GLU A C 1
ATOM 1734 O O . GLU A 1 219 ? 15.386 -30.525 -13.068 1.00 93.44 219 GLU A O 1
ATOM 1739 N N . GLU A 1 220 ? 13.249 -30.169 -13.645 1.00 95.50 220 GLU A N 1
ATOM 1740 C CA . GLU A 1 220 ? 13.510 -29.107 -14.626 1.00 95.50 220 GLU A CA 1
ATOM 1741 C C . GLU A 1 220 ? 13.722 -27.727 -13.981 1.00 95.50 220 GLU A C 1
ATOM 1743 O O . GLU A 1 220 ? 14.353 -26.842 -14.562 1.00 95.50 220 GLU A O 1
ATOM 1748 N N . TYR A 1 221 ? 13.232 -27.523 -12.752 1.00 94.12 221 TYR A N 1
ATOM 1749 C CA . TYR A 1 221 ? 13.234 -26.222 -12.079 1.00 94.12 221 TYR A CA 1
ATOM 1750 C C . TYR A 1 221 ? 14.632 -25.603 -11.952 1.00 94.12 221 TYR A C 1
ATOM 1752 O O . TYR A 1 221 ? 14.795 -24.396 -12.136 1.00 94.12 221 TYR A O 1
ATOM 1760 N N . LEU A 1 222 ? 15.653 -26.404 -11.625 1.00 93.31 222 LEU A N 1
ATOM 1761 C CA . LEU A 1 222 ? 17.018 -25.895 -11.441 1.00 93.31 222 LEU A CA 1
ATOM 1762 C C . LEU A 1 222 ? 17.663 -25.475 -12.766 1.00 93.31 222 LEU A C 1
ATOM 1764 O O . LEU A 1 222 ? 18.342 -24.446 -12.815 1.00 93.31 222 LEU A O 1
ATOM 1768 N N . GLU A 1 223 ? 17.436 -26.242 -13.832 1.00 95.69 223 GLU A N 1
ATOM 1769 C CA . GLU A 1 223 ? 17.922 -25.909 -15.170 1.00 95.69 223 GLU A CA 1
ATOM 1770 C C . GLU A 1 223 ? 17.215 -24.659 -15.703 1.00 95.69 223 GLU A C 1
ATOM 1772 O O . GLU A 1 223 ? 17.874 -23.711 -16.145 1.00 95.69 223 GLU A O 1
ATOM 1777 N N . HIS A 1 224 ? 15.890 -24.598 -15.538 1.00 96.06 224 HIS A N 1
ATOM 1778 C CA . HIS A 1 224 ? 15.103 -23.420 -15.869 1.00 96.06 224 HIS A CA 1
ATOM 1779 C C . HIS A 1 224 ? 15.583 -22.181 -15.111 1.00 96.06 224 HIS A C 1
ATOM 1781 O O . HIS A 1 224 ? 15.764 -21.133 -15.726 1.00 96.06 224 HIS A O 1
ATOM 1787 N N . LEU A 1 225 ? 15.799 -22.268 -13.794 1.00 93.44 225 LEU A N 1
ATOM 1788 C CA . LEU A 1 225 ? 16.226 -21.124 -12.987 1.00 93.44 225 LEU A CA 1
ATOM 1789 C C . LEU A 1 225 ? 17.531 -20.530 -13.534 1.00 93.44 225 LEU A C 1
ATOM 1791 O O . LEU A 1 225 ? 17.624 -19.318 -13.721 1.00 93.44 225 LEU A O 1
ATOM 1795 N N . LYS A 1 226 ? 18.497 -21.389 -13.879 1.00 94.19 226 LYS A N 1
ATOM 1796 C CA . LYS A 1 226 ? 19.786 -20.977 -14.444 1.00 94.19 226 LYS A CA 1
ATOM 1797 C C . LYS A 1 226 ? 19.634 -20.345 -15.833 1.00 94.19 226 LYS A C 1
ATOM 1799 O O . LYS A 1 226 ? 20.236 -19.307 -16.104 1.00 94.19 226 LYS A O 1
ATOM 1804 N N . ALA A 1 227 ? 18.797 -20.921 -16.698 1.00 95.25 227 ALA A N 1
ATOM 1805 C CA . ALA A 1 227 ? 18.498 -20.353 -18.014 1.00 95.25 227 ALA A CA 1
ATOM 1806 C C . ALA A 1 227 ? 17.736 -19.018 -17.911 1.00 95.25 227 ALA A C 1
ATOM 1808 O O . ALA A 1 227 ? 18.000 -18.075 -18.658 1.00 95.25 227 ALA A O 1
ATOM 1809 N N . CYS A 1 228 ? 16.812 -18.911 -16.956 1.00 92.44 228 CYS A N 1
ATOM 1810 C CA . CYS A 1 228 ? 15.994 -17.728 -16.734 1.00 92.44 228 CYS A CA 1
ATOM 1811 C C . CYS A 1 228 ? 16.804 -16.564 -16.139 1.00 92.44 228 CYS A C 1
ATOM 1813 O O . CYS A 1 228 ? 16.540 -15.414 -16.482 1.00 92.44 228 CYS A O 1
ATOM 1815 N N . GLU A 1 229 ? 17.817 -16.839 -15.309 1.00 91.94 229 GLU A N 1
ATOM 1816 C CA . GLU A 1 229 ? 18.765 -15.830 -14.806 1.00 91.94 229 GLU A CA 1
ATOM 1817 C C . GLU A 1 229 ? 19.609 -15.198 -15.929 1.00 91.94 229 GLU A C 1
ATOM 1819 O O . GLU A 1 229 ? 19.914 -14.000 -15.884 1.00 91.94 229 GLU A O 1
ATOM 1824 N N . GLU A 1 230 ? 19.967 -15.989 -16.945 1.00 94.56 230 GLU A N 1
ATOM 1825 C CA . GLU A 1 230 ? 20.758 -15.553 -18.103 1.00 94.56 230 GLU A CA 1
ATOM 1826 C C . GLU A 1 230 ? 19.910 -14.943 -19.232 1.00 94.56 230 GLU A C 1
ATOM 1828 O O . GLU A 1 230 ? 20.458 -14.317 -20.144 1.00 94.56 230 GLU A O 1
ATOM 1833 N N . ARG A 1 231 ? 18.577 -15.072 -19.169 1.00 94.81 231 ARG A N 1
ATOM 1834 C CA . ARG A 1 231 ? 17.660 -14.531 -20.178 1.00 94.81 231 ARG A CA 1
ATOM 1835 C C . ARG A 1 231 ? 17.802 -13.011 -20.285 1.00 94.81 231 ARG A C 1
ATOM 1837 O O . ARG A 1 231 ? 17.749 -12.289 -19.288 1.00 94.81 231 ARG A O 1
ATOM 1844 N N . LEU A 1 232 ? 17.936 -12.519 -21.515 1.00 93.38 232 LEU A N 1
ATOM 1845 C CA . LEU A 1 232 ? 17.940 -11.089 -21.816 1.00 93.38 232 LEU A CA 1
ATOM 1846 C C . LEU A 1 232 ? 16.511 -10.535 -21.804 1.00 93.38 232 LEU A C 1
ATOM 1848 O O . LEU A 1 232 ? 15.594 -11.125 -22.373 1.00 93.38 232 LEU A O 1
ATOM 1852 N N . THR A 1 233 ? 16.334 -9.391 -21.150 1.00 92.38 233 THR A N 1
ATOM 1853 C CA . THR A 1 233 ? 15.084 -8.625 -21.083 1.00 92.38 233 THR A CA 1
ATOM 1854 C C . THR A 1 233 ? 15.372 -7.182 -21.481 1.00 92.38 233 THR A C 1
ATOM 1856 O O . THR A 1 233 ? 16.397 -6.625 -21.091 1.00 92.38 233 THR A O 1
ATOM 1859 N N . LYS A 1 234 ? 14.489 -6.568 -22.275 1.00 96.00 234 LYS A N 1
ATOM 1860 C CA . LYS A 1 234 ? 14.627 -5.160 -22.669 1.00 96.00 234 LYS A CA 1
ATOM 1861 C C . LYS A 1 234 ? 14.144 -4.246 -21.550 1.00 96.00 234 LYS A C 1
ATOM 1863 O O . LYS A 1 234 ? 13.036 -4.422 -21.054 1.00 96.00 234 LYS A O 1
ATOM 1868 N N . CYS A 1 235 ? 14.967 -3.271 -21.178 1.00 93.94 235 CYS A N 1
ATOM 1869 C CA . CYS A 1 235 ? 14.583 -2.210 -20.253 1.00 93.94 235 CYS A CA 1
ATOM 1870 C C . CYS A 1 235 ? 13.481 -1.334 -20.860 1.00 93.94 235 CYS A C 1
ATOM 1872 O O . CYS A 1 235 ? 13.630 -0.873 -21.990 1.00 93.94 235 CYS A O 1
ATOM 1874 N N . SER A 1 236 ? 12.406 -1.076 -20.110 1.00 91.31 236 SER A N 1
ATOM 1875 C CA . SER A 1 236 ? 11.294 -0.219 -20.552 1.00 91.31 236 SER A CA 1
ATOM 1876 C C . SER A 1 236 ? 11.704 1.235 -20.788 1.00 91.31 236 SER A C 1
ATOM 1878 O O . SER A 1 236 ? 11.127 1.892 -21.646 1.00 91.31 236 SER A O 1
ATOM 1880 N N . GLU A 1 237 ? 12.706 1.722 -20.054 1.00 91.62 237 GLU A N 1
ATOM 1881 C CA . GLU A 1 237 ? 13.110 3.131 -20.086 1.00 91.62 237 GLU A CA 1
ATOM 1882 C C . GLU A 1 237 ? 14.124 3.418 -21.204 1.00 91.62 237 GLU A C 1
ATOM 1884 O O . GLU A 1 237 ? 13.952 4.346 -21.991 1.00 91.62 237 GLU A O 1
ATOM 1889 N N . CYS A 1 238 ? 15.183 2.605 -21.319 1.00 92.19 238 CYS A N 1
ATOM 1890 C CA . CYS A 1 238 ? 16.269 2.850 -22.280 1.00 92.19 238 CYS A CA 1
ATOM 1891 C C . CYS A 1 238 ? 16.363 1.836 -23.427 1.00 92.19 238 CYS A C 1
ATOM 1893 O O . CYS A 1 238 ? 17.262 1.952 -24.262 1.00 92.19 238 CYS A O 1
ATOM 1895 N N . MET A 1 239 ? 15.474 0.837 -23.472 1.00 93.38 239 MET A N 1
ATOM 1896 C CA . MET A 1 239 ? 15.401 -0.206 -24.508 1.00 93.38 239 MET A CA 1
ATOM 1897 C C . MET A 1 239 ? 16.646 -1.104 -24.634 1.00 93.38 239 MET A C 1
ATOM 1899 O O . MET A 1 239 ? 16.724 -1.916 -25.557 1.00 93.38 239 MET A O 1
ATOM 1903 N N . GLN A 1 240 ? 17.608 -1.006 -23.710 1.00 95.19 240 GLN A N 1
ATOM 1904 C CA . GLN A 1 240 ? 18.787 -1.875 -23.686 1.00 95.19 240 GLN A CA 1
ATOM 1905 C C . GLN A 1 240 ? 18.421 -3.294 -23.248 1.00 95.19 240 GLN A C 1
ATOM 1907 O O . GLN A 1 240 ? 17.590 -3.490 -22.360 1.00 95.19 240 GLN A O 1
ATOM 1912 N N . GLU A 1 241 ? 19.063 -4.287 -23.861 1.00 96.31 241 GLU A N 1
ATOM 1913 C CA . GLU A 1 241 ? 18.943 -5.690 -23.470 1.00 96.31 241 GLU A CA 1
ATOM 1914 C C . GLU A 1 241 ? 19.845 -5.975 -22.267 1.00 96.31 241 GLU A C 1
ATOM 1916 O O . GLU A 1 241 ? 21.062 -5.806 -22.322 1.00 96.31 241 GLU A O 1
ATOM 1921 N N . VAL A 1 242 ? 19.236 -6.405 -21.165 1.00 95.50 242 VAL A N 1
ATOM 1922 C CA . VAL A 1 242 ? 19.906 -6.644 -19.886 1.00 95.50 242 VAL A CA 1
ATOM 1923 C C . VAL A 1 242 ? 19.556 -8.045 -19.408 1.00 95.50 242 VAL A C 1
ATOM 1925 O O . VAL A 1 242 ? 18.403 -8.468 -19.478 1.00 95.50 242 VAL A O 1
ATOM 1928 N N . LYS A 1 243 ? 20.546 -8.787 -18.907 1.00 93.50 243 LYS A N 1
ATOM 1929 C CA . LYS A 1 243 ? 20.296 -10.092 -18.278 1.00 93.50 243 LYS A CA 1
ATOM 1930 C C . LYS A 1 243 ? 19.376 -9.918 -17.074 1.00 93.50 243 LYS A C 1
ATOM 1932 O O . LYS A 1 243 ? 19.587 -8.998 -16.283 1.00 93.50 243 LYS A O 1
ATOM 1937 N N . TYR A 1 244 ? 18.414 -10.818 -16.894 1.00 87.81 244 TYR A N 1
ATOM 1938 C CA . TYR A 1 244 ? 17.399 -10.704 -15.843 1.00 87.81 244 TYR A CA 1
ATOM 1939 C C . TYR A 1 244 ? 18.018 -10.521 -14.447 1.00 87.81 244 TYR A C 1
ATOM 1941 O O . TYR A 1 244 ? 17.605 -9.642 -13.691 1.00 87.81 244 TYR A O 1
ATOM 1949 N N . LYS A 1 245 ? 19.101 -11.254 -14.145 1.00 88.56 245 LYS A N 1
ATOM 1950 C CA . LYS A 1 245 ? 19.853 -11.127 -12.880 1.00 88.56 245 LYS A CA 1
ATOM 1951 C C . LYS A 1 245 ? 20.435 -9.729 -12.603 1.00 88.56 245 LYS A C 1
ATOM 1953 O O . LYS A 1 245 ? 20.739 -9.410 -11.459 1.00 88.56 245 LYS A O 1
ATOM 1958 N N . HIS A 1 246 ? 20.601 -8.896 -13.631 1.00 93.75 246 HIS A N 1
ATOM 1959 C CA . HIS A 1 246 ? 21.128 -7.530 -13.532 1.00 93.75 246 HIS A CA 1
ATOM 1960 C C . HIS A 1 246 ? 20.062 -6.448 -13.759 1.00 93.75 246 HIS A C 1
ATOM 1962 O O . HIS A 1 246 ? 20.374 -5.260 -13.674 1.00 93.75 246 HIS A O 1
ATOM 1968 N N . TYR A 1 247 ? 18.809 -6.832 -14.020 1.00 90.00 247 TYR A N 1
ATOM 1969 C CA . TYR A 1 247 ? 17.747 -5.896 -14.389 1.00 90.00 247 TYR A CA 1
ATOM 1970 C C . TYR A 1 247 ? 17.437 -4.880 -13.277 1.00 90.00 247 TYR A C 1
ATOM 1972 O O . TYR A 1 247 ? 17.303 -3.689 -13.547 1.00 90.00 247 TYR A O 1
ATOM 1980 N N . GLY A 1 248 ? 17.414 -5.319 -12.012 1.00 88.12 248 GLY A N 1
ATOM 1981 C CA . GLY A 1 248 ? 17.190 -4.433 -10.861 1.00 88.12 248 GLY A CA 1
ATOM 1982 C C . GLY A 1 248 ? 18.260 -3.344 -10.714 1.00 88.12 248 GLY A C 1
ATOM 1983 O O . GLY A 1 248 ? 17.929 -2.169 -10.573 1.00 88.12 248 GLY A O 1
ATOM 1984 N N . ASN A 1 249 ? 19.542 -3.710 -10.829 1.00 94.19 249 ASN A N 1
ATOM 1985 C CA . ASN A 1 249 ? 20.647 -2.745 -10.773 1.00 94.19 249 ASN A CA 1
ATOM 1986 C C . ASN A 1 249 ? 20.601 -1.779 -11.960 1.00 94.19 249 ASN A C 1
ATOM 1988 O O . ASN A 1 249 ? 20.803 -0.578 -11.795 1.00 94.19 249 ASN A O 1
ATOM 1992 N N . HIS A 1 250 ? 20.271 -2.290 -13.148 1.00 95.19 250 HIS A N 1
ATOM 1993 C CA . HIS A 1 250 ? 20.113 -1.457 -14.329 1.00 95.19 250 HIS A CA 1
ATOM 1994 C C . HIS A 1 250 ? 18.995 -0.418 -14.164 1.00 95.19 250 HIS A C 1
ATOM 1996 O O . HIS A 1 250 ? 19.222 0.741 -14.488 1.00 95.19 250 HIS A O 1
ATOM 2002 N N . LEU A 1 251 ? 17.823 -0.779 -13.626 1.00 91.81 251 LEU A N 1
ATOM 2003 C CA . LEU A 1 251 ? 16.734 0.180 -13.375 1.00 91.81 251 LEU A CA 1
ATOM 2004 C C . LEU A 1 251 ? 17.172 1.334 -12.455 1.00 91.81 251 LEU A C 1
ATOM 2006 O O . LEU A 1 251 ? 16.837 2.494 -12.709 1.00 91.81 251 LEU A O 1
ATOM 2010 N N . LEU A 1 252 ? 17.973 1.035 -11.427 1.00 91.12 252 LEU A N 1
ATOM 2011 C CA . LEU A 1 252 ? 18.516 2.043 -10.510 1.00 91.12 252 LEU A CA 1
ATOM 2012 C C . LEU A 1 252 ? 19.506 2.998 -11.194 1.00 91.12 252 LEU A C 1
ATOM 2014 O O . LEU A 1 252 ? 19.577 4.171 -10.838 1.00 91.12 252 LEU A O 1
ATOM 2018 N N . GLU A 1 253 ? 20.286 2.521 -12.164 1.00 94.12 253 GLU A N 1
ATOM 2019 C CA . GLU A 1 253 ? 21.201 3.373 -12.933 1.00 94.12 253 GLU A CA 1
ATOM 2020 C C . GLU A 1 253 ? 20.509 4.115 -14.079 1.00 94.12 253 GLU A C 1
ATOM 2022 O O . GLU A 1 253 ? 20.880 5.245 -14.402 1.00 94.12 253 GLU A O 1
ATOM 2027 N N . CYS A 1 254 ? 19.514 3.485 -14.701 1.00 91.31 254 CYS A N 1
ATOM 2028 C CA . CYS A 1 254 ? 18.781 4.027 -15.835 1.00 91.31 254 CYS A CA 1
ATOM 2029 C C . CYS A 1 254 ? 18.006 5.283 -15.426 1.00 91.31 254 CYS A C 1
ATOM 2031 O O . CYS A 1 254 ? 18.169 6.334 -16.040 1.00 91.31 254 CYS A O 1
ATOM 2033 N N . THR A 1 255 ? 17.277 5.205 -14.311 1.00 86.25 255 THR A N 1
ATOM 2034 C CA . THR A 1 255 ? 16.521 6.332 -13.738 1.00 86.25 255 THR A CA 1
ATOM 2035 C C . THR A 1 255 ? 17.416 7.531 -13.400 1.00 86.25 255 THR A C 1
ATOM 2037 O O . THR A 1 255 ? 17.109 8.662 -13.771 1.00 86.25 255 THR A O 1
ATOM 2040 N N . LYS A 1 256 ? 18.603 7.295 -12.823 1.00 85.81 256 LYS A N 1
ATOM 2041 C CA . LYS A 1 256 ? 19.588 8.357 -12.532 1.00 85.81 256 LYS A CA 1
ATOM 2042 C C . LYS A 1 256 ? 20.082 9.094 -13.784 1.00 85.81 256 LYS A C 1
ATOM 2044 O O . LYS A 1 256 ? 20.417 10.278 -13.709 1.00 85.81 256 LYS A O 1
ATOM 2049 N N . LYS A 1 257 ? 20.180 8.411 -14.931 1.00 76.38 257 LYS A N 1
ATOM 2050 C CA . LYS A 1 257 ? 20.634 9.030 -16.191 1.00 76.38 257 LYS A CA 1
ATOM 2051 C C . LYS A 1 257 ? 19.569 9.941 -16.800 1.00 76.38 257 LYS A C 1
ATOM 2053 O O . LYS A 1 257 ? 19.933 10.957 -17.398 1.00 76.38 257 LYS A O 1
ATOM 2058 N N . ASP A 1 258 ? 18.291 9.623 -16.617 1.00 69.56 258 ASP A N 1
ATOM 2059 C CA . ASP A 1 258 ? 17.193 10.451 -17.120 1.00 69.56 258 ASP A CA 1
ATOM 2060 C C . ASP A 1 258 ? 17.034 11.749 -16.327 1.00 69.56 258 ASP A C 1
ATOM 2062 O O . ASP A 1 258 ? 16.841 12.814 -16.923 1.00 69.56 258 ASP A O 1
ATOM 2066 N N . ASP A 1 259 ? 17.232 11.704 -15.010 1.00 69.81 259 ASP A N 1
ATOM 2067 C CA . ASP A 1 259 ? 17.202 12.906 -14.170 1.00 69.81 259 ASP A CA 1
ATOM 2068 C C . ASP A 1 259 ? 18.347 13.867 -14.514 1.00 69.81 259 ASP A C 1
ATOM 2070 O O . ASP A 1 259 ? 18.141 15.079 -14.637 1.00 69.81 259 ASP A O 1
ATOM 2074 N N . LYS A 1 260 ? 19.542 13.328 -14.787 1.00 66.62 260 LYS A N 1
ATOM 2075 C CA . LYS A 1 260 ? 20.706 14.135 -15.180 1.00 66.62 260 LYS A CA 1
ATOM 2076 C C . LYS A 1 260 ? 20.541 14.772 -16.566 1.00 66.62 260 LYS A C 1
ATOM 2078 O O . LYS A 1 260 ? 20.950 15.913 -16.773 1.00 66.62 260 LYS A O 1
ATOM 2083 N N . LYS A 1 261 ? 19.889 14.082 -17.513 1.00 62.31 261 LYS A N 1
ATOM 2084 C CA . LYS A 1 261 ? 19.551 14.660 -18.829 1.00 62.31 261 LYS A CA 1
ATOM 2085 C C . LYS A 1 261 ? 18.494 15.761 -18.740 1.00 62.31 261 LYS A C 1
ATOM 2087 O O . LYS A 1 261 ? 18.534 16.692 -19.545 1.00 62.31 261 LYS A O 1
ATOM 2092 N N . LYS A 1 262 ? 17.558 15.679 -17.789 1.00 59.50 262 LYS A N 1
ATOM 2093 C CA . LYS A 1 262 ? 16.546 16.725 -17.572 1.00 59.50 262 LYS A CA 1
ATOM 2094 C C . LYS A 1 262 ? 17.134 17.972 -16.911 1.00 59.50 262 LYS A C 1
ATOM 2096 O O . LYS A 1 262 ? 16.725 19.069 -17.274 1.00 59.50 262 LYS A O 1
ATOM 2101 N N . SER A 1 263 ? 18.116 17.837 -16.017 1.00 56.28 263 SER A N 1
ATOM 2102 C CA . SER A 1 263 ? 18.756 18.996 -15.377 1.00 56.28 263 SER A CA 1
ATOM 2103 C C . SER A 1 263 ? 19.703 19.771 -16.301 1.00 56.28 263 SER A C 1
ATOM 2105 O O . SER A 1 263 ? 19.797 20.990 -16.182 1.00 56.28 263 SER A O 1
ATOM 2107 N N . ASP A 1 264 ? 20.370 19.102 -17.249 1.00 52.25 264 ASP A N 1
ATOM 2108 C CA . ASP A 1 264 ? 21.330 19.760 -18.156 1.00 52.25 264 ASP A CA 1
ATOM 2109 C C . ASP A 1 264 ? 20.664 20.586 -19.269 1.00 52.25 264 ASP A C 1
ATOM 2111 O O . ASP A 1 264 ? 21.279 21.479 -19.856 1.00 52.25 264 ASP A O 1
ATOM 2115 N N . ARG A 1 265 ? 19.381 20.337 -19.561 1.00 50.38 265 ARG A N 1
ATOM 2116 C CA . ARG A 1 265 ? 18.661 21.044 -20.631 1.00 50.38 265 ARG A CA 1
ATOM 2117 C C . ARG A 1 265 ? 18.090 22.400 -20.201 1.00 50.38 265 ARG A C 1
ATOM 2119 O O . ARG A 1 265 ? 17.656 23.166 -21.057 1.00 50.38 265 ARG A O 1
ATOM 2126 N N . THR A 1 266 ? 18.131 22.725 -18.909 1.00 52.06 266 THR A N 1
ATOM 2127 C CA . THR A 1 266 ? 17.518 23.943 -18.346 1.00 52.06 266 THR A CA 1
ATOM 2128 C C . THR A 1 266 ? 18.511 25.091 -18.123 1.00 52.06 266 THR A C 1
ATOM 2130 O O . THR A 1 266 ? 18.091 26.184 -17.756 1.00 52.06 266 THR A O 1
ATOM 2133 N N . LEU A 1 267 ? 19.818 24.892 -18.354 1.00 50.16 267 LEU A N 1
ATOM 2134 C CA . LEU A 1 267 ? 20.859 25.860 -17.957 1.00 50.16 267 LEU A CA 1
ATOM 2135 C C . LEU A 1 267 ? 21.669 26.509 -19.094 1.00 50.16 267 LEU A C 1
ATOM 2137 O O . LEU A 1 267 ? 22.505 27.365 -18.816 1.00 50.16 267 LEU A O 1
ATOM 2141 N N . THR A 1 268 ? 21.415 26.206 -20.371 1.00 46.16 268 THR A N 1
ATOM 2142 C CA . THR A 1 268 ? 22.215 26.767 -21.487 1.00 46.16 268 THR A CA 1
ATOM 2143 C C . THR A 1 268 ? 21.521 27.834 -22.341 1.00 46.16 268 THR A C 1
ATOM 2145 O O . THR A 1 268 ? 22.092 28.282 -23.332 1.00 46.16 268 THR A O 1
ATOM 2148 N N . CYS A 1 269 ? 20.358 28.359 -21.938 1.00 47.59 269 CYS A N 1
ATOM 2149 C CA . CYS A 1 269 ? 19.648 29.398 -22.703 1.00 47.59 269 CYS A CA 1
ATOM 2150 C C . CYS A 1 269 ? 19.831 30.834 -22.162 1.00 47.59 269 CYS A C 1
ATOM 2152 O O . CYS A 1 269 ? 18.885 31.617 -22.167 1.00 47.59 269 CYS A O 1
ATOM 2154 N N . ALA A 1 270 ? 21.029 31.203 -21.683 1.00 52.94 270 ALA A N 1
ATOM 2155 C CA . ALA A 1 270 ? 21.280 32.561 -21.170 1.00 52.94 270 ALA A CA 1
ATOM 2156 C C . ALA A 1 270 ? 22.214 33.442 -22.021 1.00 52.94 270 ALA A C 1
ATOM 2158 O O . ALA A 1 270 ? 22.133 34.662 -21.904 1.00 52.94 270 ALA A O 1
ATOM 2159 N N . LYS A 1 271 ? 23.095 32.912 -22.884 1.00 53.16 271 LYS A N 1
ATOM 2160 C CA . LYS A 1 271 ? 24.037 33.762 -23.648 1.00 53.16 271 LYS A CA 1
ATOM 2161 C C . LYS A 1 271 ? 24.456 33.150 -24.987 1.00 53.16 271 LYS A C 1
ATOM 2163 O O . LYS A 1 271 ? 25.577 32.683 -25.131 1.00 53.16 271 LYS A O 1
ATOM 2168 N N . ALA A 1 272 ? 23.598 33.229 -25.997 1.00 46.47 272 ALA A N 1
ATOM 2169 C CA . ALA A 1 272 ? 24.050 33.165 -27.386 1.00 46.47 272 ALA A CA 1
ATOM 2170 C C . ALA A 1 272 ? 23.220 34.138 -28.226 1.00 46.47 272 ALA A C 1
ATOM 2172 O O . ALA A 1 272 ? 22.073 33.879 -28.576 1.00 46.47 272 ALA A O 1
ATOM 2173 N N . LYS A 1 273 ? 23.813 35.302 -28.506 1.00 50.84 273 LYS A N 1
ATOM 2174 C CA . LYS A 1 273 ? 23.327 36.250 -29.507 1.00 50.84 273 LYS A CA 1
ATOM 2175 C C . LYS A 1 273 ? 23.508 35.604 -30.883 1.00 50.84 273 LYS A C 1
ATOM 2177 O O . LYS A 1 273 ? 24.597 35.677 -31.439 1.00 50.84 273 LYS A O 1
ATOM 2182 N N . HIS A 1 274 ? 22.459 35.000 -31.425 1.00 45.69 274 HIS A N 1
ATOM 2183 C CA . HIS A 1 274 ? 22.353 34.750 -32.860 1.00 45.69 274 HIS A CA 1
ATOM 2184 C C . HIS A 1 274 ? 21.167 35.546 -33.412 1.00 45.69 274 HIS A C 1
ATOM 2186 O O . HIS A 1 274 ? 20.051 35.391 -32.912 1.00 45.69 274 HIS A O 1
ATOM 2192 N N . PRO A 1 275 ? 21.382 36.427 -34.402 1.00 56.06 275 PRO A N 1
ATOM 2193 C CA . PRO A 1 275 ? 20.294 37.077 -35.102 1.00 56.06 275 PRO A CA 1
ATOM 2194 C C . PRO A 1 275 ? 19.735 36.135 -36.172 1.00 56.06 275 PRO A C 1
ATOM 2196 O O . PRO A 1 275 ? 20.492 35.548 -36.937 1.00 56.06 275 PRO A O 1
ATOM 2199 N N . SER A 1 276 ? 18.404 36.102 -36.252 1.00 55.69 276 SER A N 1
ATOM 2200 C CA . SER A 1 276 ? 17.614 35.665 -37.406 1.00 55.69 276 SER A CA 1
ATOM 2201 C C . SER A 1 276 ? 17.694 34.179 -37.769 1.00 55.69 276 SER A C 1
ATOM 2203 O O . SER A 1 276 ? 18.678 33.738 -38.338 1.00 55.69 276 SER A O 1
ATOM 2205 N N . PHE A 1 277 ? 16.627 33.424 -37.485 1.00 47.75 277 PHE A N 1
ATOM 2206 C CA . PHE A 1 277 ? 15.893 32.612 -38.471 1.00 47.75 277 PHE A CA 1
ATOM 2207 C C . PHE A 1 277 ? 14.688 31.939 -37.782 1.00 47.75 277 PHE A C 1
ATOM 2209 O O . PHE A 1 277 ? 14.852 31.204 -36.815 1.00 47.75 277 PHE A O 1
ATOM 2216 N N . GLY A 1 278 ? 13.480 32.176 -38.306 1.00 43.62 278 GLY A N 1
ATOM 2217 C CA . GLY A 1 278 ? 12.329 31.281 -38.121 1.00 43.62 278 GLY A CA 1
ATOM 2218 C C . GLY A 1 278 ? 11.415 31.537 -36.920 1.00 43.62 278 GLY A C 1
ATOM 2219 O O . GLY A 1 278 ? 11.276 30.682 -36.055 1.00 43.62 278 GLY A O 1
ATOM 2220 N N . ASN A 1 279 ? 10.713 32.672 -36.908 1.00 51.31 279 ASN A N 1
ATOM 2221 C CA . ASN A 1 279 ? 9.526 32.863 -36.073 1.00 51.31 279 ASN A CA 1
ATOM 2222 C C . ASN A 1 279 ? 8.331 32.126 -36.711 1.00 51.31 279 ASN A C 1
ATOM 2224 O O . ASN A 1 279 ? 7.544 32.733 -37.433 1.00 51.31 279 ASN A O 1
ATOM 2228 N N . TYR A 1 280 ? 8.230 30.815 -36.493 1.00 48.50 280 TYR A N 1
ATOM 2229 C CA . TYR A 1 280 ? 7.037 30.031 -36.820 1.00 48.50 280 TYR A CA 1
ATOM 2230 C C . TYR A 1 280 ? 6.609 29.209 -35.599 1.00 48.50 280 TYR A C 1
ATOM 2232 O O . TYR A 1 280 ? 7.208 28.190 -35.281 1.00 48.50 280 TYR A O 1
ATOM 2240 N N . GLY A 1 281 ? 5.544 29.677 -34.942 1.00 50.91 281 GLY A N 1
ATOM 2241 C CA . GLY A 1 281 ? 4.471 28.814 -34.442 1.00 50.91 281 GLY A CA 1
ATOM 2242 C C . GLY A 1 281 ? 4.690 28.036 -33.143 1.00 50.91 281 GLY A C 1
ATOM 2243 O O . GLY A 1 281 ? 4.753 26.820 -33.180 1.00 50.91 281 GLY A O 1
ATOM 2244 N N . ASN A 1 282 ? 4.607 28.713 -31.993 1.00 53.56 282 ASN A N 1
ATOM 2245 C CA . ASN A 1 282 ? 4.100 28.109 -30.745 1.00 53.56 282 ASN A CA 1
ATOM 2246 C C . ASN A 1 282 ? 2.736 28.731 -30.386 1.00 53.56 282 ASN A C 1
ATOM 2248 O O . ASN A 1 282 ? 2.534 29.257 -29.294 1.00 53.56 282 ASN A O 1
ATOM 2252 N N . ALA A 1 283 ? 1.807 28.758 -31.346 1.00 57.88 283 ALA A N 1
ATOM 2253 C CA . ALA A 1 283 ? 0.450 29.262 -31.117 1.00 57.88 283 ALA A CA 1
ATOM 2254 C C . ALA A 1 283 ? -0.461 28.200 -30.465 1.00 57.88 283 ALA A C 1
ATOM 2256 O O . ALA A 1 283 ? -1.319 28.556 -29.657 1.00 57.88 283 ALA A O 1
ATOM 2257 N N . GLU A 1 284 ? -0.236 26.908 -30.735 1.00 56.97 284 GLU A N 1
ATOM 2258 C CA . GLU A 1 284 ? -1.059 25.807 -30.199 1.00 56.97 284 GLU A CA 1
ATOM 2259 C C . GLU A 1 284 ? -0.910 25.619 -28.680 1.00 56.97 284 GLU A C 1
ATOM 2261 O O . GLU A 1 284 ? -1.907 25.392 -27.993 1.00 56.97 284 GLU A O 1
ATOM 2266 N N . ASP A 1 285 ? 0.282 25.854 -28.122 1.00 61.50 285 ASP A N 1
ATOM 2267 C CA . ASP A 1 285 ? 0.552 25.695 -26.681 1.00 61.50 285 ASP A CA 1
ATOM 2268 C C . ASP A 1 285 ? -0.229 26.712 -25.815 1.00 61.50 285 ASP A C 1
ATOM 2270 O O . ASP A 1 285 ? -0.583 26.473 -24.659 1.00 61.50 285 ASP A O 1
ATOM 2274 N N . THR A 1 286 ? -0.600 27.863 -26.387 1.00 75.12 286 THR A N 1
ATOM 2275 C CA . THR A 1 286 ? -1.373 28.878 -25.651 1.00 75.12 286 THR A CA 1
ATOM 2276 C C . THR A 1 286 ? -2.861 28.545 -25.531 1.00 75.12 286 THR A C 1
ATOM 2278 O O . THR A 1 286 ? -3.492 28.964 -24.558 1.00 75.12 286 THR A O 1
ATOM 2281 N N . SER A 1 287 ? -3.418 27.782 -26.477 1.00 83.19 287 SER A N 1
ATOM 2282 C CA . SER A 1 287 ? -4.835 27.399 -26.476 1.00 83.19 287 SER A CA 1
ATOM 2283 C C . SER A 1 287 ? -5.093 26.260 -25.495 1.00 83.19 287 SER A C 1
ATOM 2285 O O . SER A 1 287 ? -5.980 26.362 -24.648 1.00 83.19 287 SER A O 1
ATOM 2287 N N . GLU A 1 288 ? -4.265 25.213 -25.541 1.00 85.00 288 GLU A N 1
ATOM 2288 C CA . GLU A 1 288 ? -4.388 24.072 -24.629 1.00 85.00 288 GLU A CA 1
ATOM 2289 C C . GLU A 1 288 ? -4.207 24.511 -23.168 1.00 85.00 288 GLU A C 1
ATOM 2291 O O . GLU A 1 288 ? -4.944 24.094 -22.271 1.00 85.00 288 GLU A O 1
ATOM 2296 N N . ARG A 1 289 ? -3.275 25.439 -22.921 1.00 82.62 289 ARG A N 1
ATOM 2297 C CA . ARG A 1 289 ? -3.058 25.992 -21.584 1.00 82.62 289 ARG A CA 1
ATOM 2298 C C . ARG A 1 289 ? -4.261 26.784 -21.067 1.00 82.62 289 ARG A C 1
ATOM 2300 O O . ARG A 1 289 ? -4.562 26.684 -19.881 1.00 82.62 289 ARG A O 1
ATOM 2307 N N . ARG A 1 290 ? -4.953 27.550 -21.919 1.00 88.81 290 ARG A N 1
ATOM 2308 C CA . ARG A 1 290 ? -6.174 28.280 -21.522 1.00 88.81 290 ARG A CA 1
ATOM 2309 C C . ARG A 1 290 ? -7.307 27.320 -21.172 1.00 88.81 290 ARG A C 1
ATOM 2311 O O . ARG A 1 290 ? -7.910 27.478 -20.117 1.00 88.81 290 ARG A O 1
ATOM 2318 N N . GLN A 1 291 ? -7.516 26.288 -21.987 1.00 92.94 291 GLN A N 1
ATOM 2319 C CA . GLN A 1 291 ? -8.544 25.278 -21.734 1.00 92.94 291 GLN A CA 1
ATOM 2320 C C . GLN A 1 291 ? -8.316 24.547 -20.402 1.00 92.94 291 GLN A C 1
ATOM 2322 O O . GLN A 1 291 ? -9.245 24.398 -19.611 1.00 92.94 291 GLN A O 1
ATOM 2327 N N . LYS A 1 292 ? -7.067 24.168 -20.096 1.00 90.62 292 LYS A N 1
ATOM 2328 C CA . LYS A 1 292 ? -6.724 23.545 -18.805 1.00 90.62 292 LYS A CA 1
ATOM 2329 C C . LYS A 1 292 ? -6.987 24.472 -17.616 1.00 90.62 292 LYS A C 1
ATOM 2331 O O . LYS A 1 292 ? -7.400 24.006 -16.560 1.00 90.62 292 LYS A O 1
ATOM 2336 N N . VAL A 1 293 ? -6.755 25.778 -17.763 1.00 94.25 293 VAL A N 1
ATOM 2337 C CA . VAL A 1 293 ? -7.052 26.753 -16.699 1.00 94.25 293 VAL A CA 1
ATOM 2338 C C . VAL A 1 293 ? -8.560 26.859 -16.461 1.00 94.25 293 VAL A C 1
ATOM 2340 O O . VAL A 1 293 ? -8.986 26.819 -15.309 1.00 94.25 293 VAL A O 1
ATOM 2343 N N . GLU A 1 294 ? -9.365 26.912 -17.522 1.00 96.00 294 GLU A N 1
ATOM 2344 C CA . GLU A 1 294 ? -10.830 26.934 -17.411 1.00 96.00 294 GLU A CA 1
ATOM 2345 C C . GLU A 1 294 ? -11.381 25.656 -16.760 1.00 96.00 294 GLU A C 1
ATOM 2347 O O . GLU A 1 294 ? -12.258 25.727 -15.896 1.00 96.00 294 GLU A O 1
ATOM 2352 N N . GLU A 1 295 ? -10.829 24.490 -17.107 1.00 96.00 295 GLU A N 1
ATOM 2353 C CA . GLU A 1 295 ? -11.193 23.211 -16.491 1.00 96.00 295 GLU A CA 1
ATOM 2354 C C . GLU A 1 295 ? -10.848 23.186 -14.993 1.00 96.00 295 GLU A C 1
ATOM 2356 O O . GLU A 1 295 ? -11.678 22.807 -14.163 1.00 96.00 295 GLU A O 1
ATOM 2361 N N . ILE A 1 296 ? -9.664 23.679 -14.615 1.00 92.94 296 ILE A N 1
ATOM 2362 C CA . ILE A 1 296 ? -9.258 23.801 -13.208 1.00 92.94 296 ILE A CA 1
ATOM 2363 C C . ILE A 1 296 ? -10.200 24.742 -12.442 1.00 92.94 296 ILE A C 1
ATOM 2365 O O . ILE A 1 296 ? -10.579 24.450 -11.305 1.00 92.94 296 ILE A O 1
ATOM 2369 N N . GLU A 1 297 ? -10.602 25.868 -13.031 1.00 95.94 297 GLU A N 1
ATOM 2370 C CA . GLU A 1 297 ? -11.550 26.795 -12.405 1.00 95.94 297 GLU A CA 1
ATOM 2371 C C . GLU A 1 297 ? -12.963 26.207 -12.285 1.00 95.94 297 GLU A C 1
ATOM 2373 O O . GLU A 1 297 ? -13.657 26.449 -11.291 1.00 95.94 297 GLU A O 1
ATOM 2378 N N . ALA A 1 298 ? -13.399 25.405 -13.258 1.00 97.25 298 ALA A N 1
ATOM 2379 C CA . ALA A 1 298 ? -14.653 24.663 -13.178 1.00 97.25 298 ALA A CA 1
ATOM 2380 C C . ALA A 1 298 ? -14.622 23.629 -12.041 1.00 97.25 298 ALA A C 1
ATOM 2382 O O . ALA A 1 298 ? -15.543 23.596 -11.221 1.00 97.25 298 ALA A O 1
ATOM 2383 N N . LEU A 1 299 ? -13.534 22.860 -11.923 1.00 96.19 299 LEU A N 1
ATOM 2384 C CA . LEU A 1 299 ? -13.346 21.887 -10.844 1.00 96.19 299 LEU A CA 1
ATOM 2385 C C . LEU A 1 299 ? -13.320 22.555 -9.465 1.00 96.19 299 LEU A C 1
ATOM 2387 O O . LEU A 1 299 ? -13.988 22.085 -8.547 1.00 96.19 299 LEU A O 1
ATOM 2391 N N . LYS A 1 300 ? -12.634 23.695 -9.316 1.00 96.12 300 LYS A N 1
ATOM 2392 C CA . LYS A 1 300 ? -12.628 24.460 -8.055 1.00 96.12 300 LYS A CA 1
ATOM 2393 C C . LYS A 1 300 ? -14.029 24.913 -7.635 1.00 96.12 300 LYS A C 1
ATOM 2395 O O . LYS A 1 300 ? -14.364 24.842 -6.455 1.00 96.12 300 LYS A O 1
ATOM 2400 N N . ARG A 1 301 ? -14.861 25.353 -8.587 1.00 97.12 301 ARG A N 1
ATOM 2401 C CA . ARG A 1 301 ? -16.261 25.723 -8.310 1.00 97.12 301 ARG A CA 1
ATOM 2402 C C . ARG A 1 301 ? -17.103 24.513 -7.906 1.00 97.12 301 ARG A C 1
ATOM 2404 O O . ARG A 1 301 ? -17.899 24.627 -6.978 1.00 97.12 301 ARG A O 1
ATOM 2411 N N . ALA A 1 302 ? -16.907 23.369 -8.560 1.00 96.31 302 ALA A N 1
ATOM 2412 C CA . ALA A 1 302 ? -17.603 22.131 -8.220 1.00 96.31 302 ALA A CA 1
ATOM 2413 C C . ALA A 1 302 ? -17.242 21.635 -6.809 1.00 96.31 302 ALA A C 1
ATOM 2415 O O . ALA A 1 302 ? -18.138 21.288 -6.044 1.00 96.31 302 ALA A O 1
ATOM 2416 N N . ILE A 1 303 ? -15.955 21.672 -6.441 1.00 95.00 303 ILE A N 1
ATOM 2417 C CA . ILE A 1 303 ? -15.482 21.308 -5.095 1.00 95.00 303 ILE A CA 1
ATOM 2418 C C . ILE A 1 303 ? -16.140 22.199 -4.040 1.00 95.00 303 ILE A C 1
ATOM 2420 O O . ILE A 1 303 ? -16.752 21.683 -3.112 1.00 95.00 303 ILE A O 1
ATOM 2424 N N . LYS A 1 304 ? -16.117 23.523 -4.233 1.00 97.19 304 LYS A N 1
ATOM 2425 C CA . LYS A 1 304 ? -16.739 24.462 -3.292 1.00 97.19 304 LYS A CA 1
ATOM 2426 C C . LYS A 1 304 ? -18.240 24.199 -3.100 1.00 97.19 304 LYS A C 1
ATOM 2428 O O . LYS A 1 304 ? -18.736 24.222 -1.979 1.00 97.19 304 LYS A O 1
ATOM 2433 N N . ALA A 1 305 ? -18.968 23.906 -4.179 1.00 96.69 305 ALA A N 1
ATOM 2434 C CA . ALA A 1 305 ? -20.392 23.579 -4.097 1.00 96.69 305 ALA A CA 1
ATOM 2435 C C . ALA A 1 305 ? -20.658 22.262 -3.340 1.00 96.69 305 ALA A C 1
ATOM 2437 O O . ALA A 1 305 ? -21.673 22.131 -2.653 1.00 96.69 305 ALA A O 1
ATOM 2438 N N . LEU A 1 306 ? -19.757 21.279 -3.454 1.00 97.62 306 LEU A N 1
ATOM 2439 C CA . LEU A 1 306 ? -19.834 20.037 -2.683 1.00 97.62 306 LEU A CA 1
ATOM 2440 C C . LEU A 1 306 ? -19.538 20.276 -1.199 1.00 97.62 306 LEU A C 1
ATOM 2442 O O . LEU A 1 306 ? -20.271 19.756 -0.363 1.00 97.62 306 LEU A O 1
ATOM 2446 N N . GLU A 1 307 ? -18.536 21.093 -0.873 1.00 96.81 307 GLU A N 1
ATOM 2447 C CA . GLU A 1 307 ? -18.209 21.477 0.508 1.00 96.81 307 GLU A CA 1
ATOM 2448 C C . GLU A 1 307 ? -19.392 22.181 1.192 1.00 96.81 307 GLU A C 1
ATOM 2450 O O . GLU A 1 307 ? -19.807 21.776 2.278 1.00 96.81 307 GLU A O 1
ATOM 2455 N N . GLU A 1 308 ? -20.017 23.157 0.525 1.00 97.88 308 GLU A N 1
ATOM 2456 C CA . GLU A 1 308 ? -21.213 23.848 1.035 1.00 97.88 308 GLU A CA 1
ATOM 2457 C C . GLU A 1 308 ? -22.386 22.875 1.266 1.00 97.88 308 GLU A C 1
ATOM 2459 O O . GLU A 1 308 ? -23.137 22.990 2.241 1.00 97.88 308 GLU A O 1
ATOM 2464 N N . ARG A 1 309 ? -22.544 21.874 0.389 1.00 97.88 309 ARG A N 1
ATOM 2465 C CA . ARG A 1 309 ? -23.590 20.851 0.519 1.00 97.88 309 ARG A CA 1
ATOM 2466 C C . ARG A 1 309 ? -23.313 19.884 1.670 1.00 97.88 309 ARG A C 1
ATOM 2468 O O . ARG A 1 309 ? -24.260 19.503 2.357 1.00 97.88 309 ARG A O 1
ATOM 2475 N N . ILE A 1 310 ? -22.056 19.499 1.887 1.00 97.12 310 ILE A N 1
ATOM 2476 C CA . ILE A 1 310 ? -21.644 18.686 3.039 1.00 97.12 310 ILE A CA 1
ATOM 2477 C C . ILE A 1 310 ? -21.942 19.451 4.330 1.00 97.12 310 ILE A C 1
ATOM 24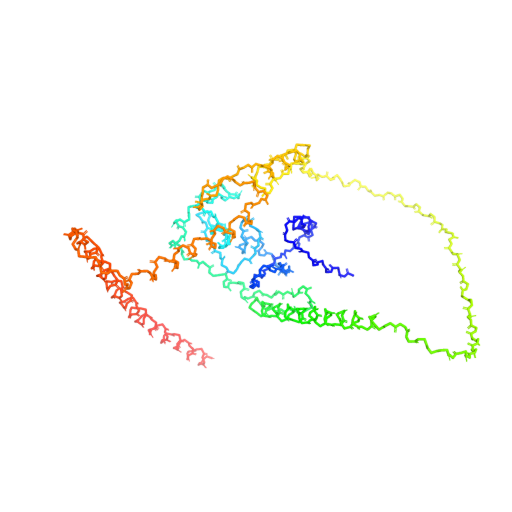79 O O . ILE A 1 310 ? -22.650 18.929 5.188 1.00 97.12 310 ILE A O 1
ATOM 2483 N N . GLU A 1 311 ? -21.539 20.720 4.425 1.00 97.44 311 GLU A N 1
ATOM 2484 C CA . GLU A 1 311 ? -21.798 21.552 5.607 1.00 97.44 311 GLU A CA 1
ATOM 2485 C C . GLU A 1 311 ? -23.306 21.686 5.901 1.00 97.44 311 GLU A C 1
ATOM 2487 O O . GLU A 1 311 ? -23.751 21.621 7.055 1.00 97.44 311 GLU A O 1
ATOM 2492 N N . HIS A 1 312 ? -24.124 21.835 4.852 1.00 97.62 312 HIS A N 1
ATOM 2493 C CA . HIS A 1 312 ? -25.580 21.885 4.980 1.00 97.62 312 HIS A CA 1
ATOM 2494 C C . HIS A 1 312 ? -26.182 20.577 5.516 1.00 97.62 312 HIS A C 1
ATOM 2496 O O . HIS A 1 312 ? -27.179 20.624 6.237 1.00 97.62 312 HIS A O 1
ATOM 2502 N N . LEU A 1 313 ? -25.591 19.423 5.190 1.00 96.94 313 LEU A N 1
ATOM 2503 C CA . LEU A 1 313 ? -26.029 18.107 5.667 1.00 96.94 313 LEU A CA 1
ATOM 2504 C C . LEU A 1 313 ? -25.504 17.779 7.072 1.00 96.94 313 LEU A C 1
ATOM 2506 O O . LEU A 1 313 ? -26.215 17.160 7.863 1.00 96.94 313 LEU A O 1
ATOM 2510 N N . GLU A 1 314 ? -24.302 18.227 7.425 1.00 97.25 314 GLU A N 1
ATOM 2511 C CA . GLU A 1 314 ? 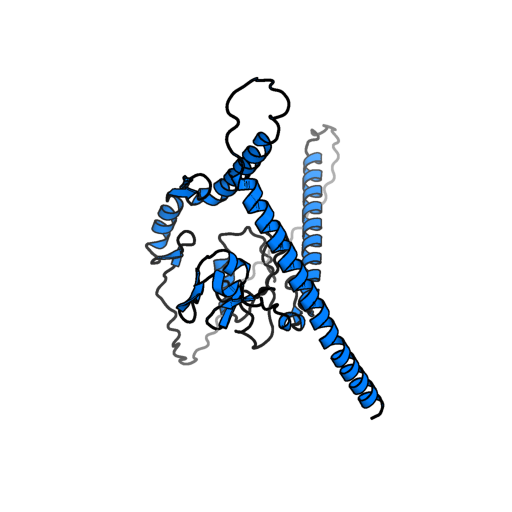-23.700 17.972 8.738 1.00 97.25 314 GLU A CA 1
ATOM 2512 C C . GLU A 1 314 ? -24.398 18.748 9.861 1.00 97.25 314 GLU A C 1
ATOM 2514 O O . GLU A 1 314 ? -24.700 18.188 10.919 1.00 97.25 314 GLU A O 1
ATOM 2519 N N . LYS A 1 315 ? -24.743 20.022 9.632 1.00 97.44 315 LYS A N 1
ATOM 2520 C CA . LYS A 1 315 ? -25.432 20.873 10.621 1.00 97.44 315 LYS A CA 1
ATOM 2521 C C . LYS A 1 315 ? -26.705 20.247 11.227 1.00 97.44 315 LYS A C 1
ATOM 2523 O O . LYS A 1 315 ? -26.840 20.270 12.455 1.00 97.44 315 LYS A O 1
ATOM 2528 N N . PRO A 1 316 ? -27.670 19.713 10.451 1.00 97.44 316 PRO A N 1
ATOM 2529 C CA . PRO A 1 316 ? -28.850 19.067 11.018 1.00 97.44 316 PRO A CA 1
ATOM 2530 C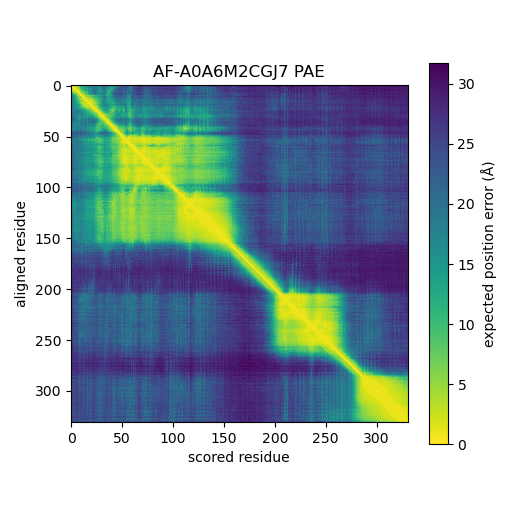 C . PRO A 1 316 ? -28.518 17.749 11.726 1.00 97.44 316 PRO A C 1
ATOM 2532 O O . PRO A 1 316 ? -29.113 17.479 12.769 1.00 97.44 316 PRO A O 1
ATOM 2535 N N . LEU A 1 317 ? -27.556 16.963 11.230 1.00 96.69 317 LEU A N 1
ATOM 2536 C CA . LEU A 1 317 ? -27.138 15.715 11.878 1.00 96.69 317 LEU A CA 1
ATOM 2537 C C . LEU A 1 317 ? -26.539 15.969 13.262 1.00 96.69 317 LEU A C 1
ATOM 2539 O O . LEU A 1 317 ? -26.943 15.321 14.227 1.00 96.69 317 LEU A O 1
ATOM 2543 N N . VAL A 1 318 ? -25.664 16.969 13.393 1.00 97.88 318 VAL A N 1
ATOM 2544 C CA . VAL A 1 318 ? -25.096 17.378 14.688 1.00 97.88 318 VAL A CA 1
ATOM 2545 C C . VAL A 1 318 ? -26.202 17.768 15.673 1.00 97.88 318 VAL A C 1
ATOM 2547 O O . VAL A 1 318 ? -26.193 17.313 16.817 1.00 97.88 318 VAL A O 1
ATOM 2550 N N . LYS A 1 319 ? -27.214 18.528 15.228 1.00 97.50 319 LYS A N 1
ATOM 2551 C CA . LYS A 1 319 ? -28.373 18.885 16.068 1.00 97.50 319 LYS A CA 1
ATOM 2552 C C . LYS A 1 319 ? -29.183 17.663 16.508 1.00 97.50 319 LYS A C 1
ATOM 2554 O O . LYS A 1 319 ? -29.660 17.630 17.640 1.00 97.50 319 LYS A O 1
ATOM 2559 N N . ILE A 1 320 ? -29.368 16.675 15.630 1.00 98.25 320 ILE A N 1
ATOM 2560 C CA . ILE A 1 320 ? -30.072 15.427 15.965 1.00 98.25 320 ILE A CA 1
ATOM 2561 C C . ILE A 1 320 ? -29.276 14.640 17.010 1.00 98.25 320 ILE A C 1
ATOM 2563 O O . ILE A 1 320 ? -29.843 14.241 18.024 1.00 98.25 320 ILE A O 1
ATOM 2567 N N . ILE A 1 321 ? -27.967 14.475 16.806 1.00 97.56 321 ILE A N 1
ATOM 2568 C CA . ILE A 1 321 ? -27.077 13.778 17.745 1.00 97.56 321 ILE A CA 1
ATOM 2569 C C . ILE A 1 321 ? -27.099 14.461 19.117 1.00 97.56 321 ILE A C 1
ATOM 2571 O O . ILE A 1 321 ? -27.230 13.782 20.134 1.00 97.56 321 ILE A O 1
ATOM 2575 N N . GLN A 1 322 ? -27.035 15.794 19.159 1.00 97.88 322 GLN A N 1
ATOM 2576 C CA . GLN A 1 322 ? -27.099 16.553 20.408 1.00 97.88 322 GLN A CA 1
ATOM 2577 C C . GLN A 1 322 ? -28.428 16.337 21.147 1.00 97.88 322 GLN A C 1
ATOM 2579 O O . GLN A 1 322 ? -28.415 16.004 22.329 1.00 97.88 322 GLN A O 1
ATOM 2584 N N . LYS A 1 323 ? -29.570 16.400 20.447 1.00 98.06 323 LYS A N 1
ATOM 2585 C CA . LYS A 1 323 ? -30.887 16.100 21.044 1.00 98.06 323 LYS A CA 1
ATOM 2586 C C . LYS A 1 323 ? -30.988 14.671 21.577 1.00 98.06 323 LYS A C 1
ATOM 2588 O O . LYS A 1 323 ? -31.631 14.440 22.598 1.00 98.06 323 LYS A O 1
ATOM 2593 N N . LEU A 1 324 ? -30.395 13.699 20.881 1.00 97.69 324 LEU A N 1
ATOM 2594 C CA . LEU A 1 324 ? -30.376 12.309 21.339 1.00 97.69 324 LEU A CA 1
ATOM 2595 C C . LEU A 1 324 ? -29.555 12.152 22.624 1.00 97.69 324 LEU A C 1
ATOM 2597 O O . LEU A 1 324 ? -29.996 11.437 23.520 1.00 97.69 324 LEU A O 1
ATOM 2601 N N . ARG A 1 325 ? -28.422 12.858 22.747 1.00 97.44 325 ARG A N 1
ATOM 2602 C CA . ARG A 1 325 ? -27.615 12.891 23.980 1.00 97.44 325 ARG A CA 1
ATOM 2603 C C . ARG A 1 325 ? -28.387 13.514 25.146 1.00 97.44 325 ARG A C 1
ATOM 2605 O O . ARG A 1 325 ? -28.535 12.866 26.175 1.00 97.44 325 ARG A O 1
ATOM 2612 N N . GLU A 1 326 ? -28.995 14.683 24.945 1.00 98.06 326 GLU A N 1
ATOM 2613 C CA . GLU A 1 326 ? -29.836 15.351 25.959 1.00 98.06 326 GLU A CA 1
ATOM 2614 C C . GLU A 1 326 ? -31.048 14.500 26.391 1.00 98.06 326 GLU A C 1
ATOM 2616 O O . GLU A 1 326 ? -31.530 14.589 27.519 1.00 98.06 326 GLU A O 1
ATOM 2621 N N . ASN A 1 327 ? -31.594 13.676 25.491 1.00 97.88 327 ASN A N 1
ATOM 2622 C CA . ASN A 1 327 ? -32.678 12.749 25.820 1.00 97.88 327 ASN A CA 1
ATOM 2623 C C . ASN A 1 327 ? -32.199 11.527 26.606 1.00 97.88 327 ASN A C 1
ATOM 2625 O O . ASN A 1 327 ? -32.961 11.014 27.421 1.00 97.88 327 ASN A O 1
ATOM 2629 N N . ALA A 1 328 ? -30.982 11.049 26.345 1.00 96.94 328 ALA A N 1
ATOM 2630 C CA . ALA A 1 328 ? -30.386 9.940 27.081 1.00 96.94 328 ALA A CA 1
ATOM 2631 C C . ALA A 1 328 ? -30.032 10.350 28.517 1.00 96.94 328 ALA A C 1
ATOM 2633 O O . ALA A 1 328 ? -30.307 9.590 29.432 1.00 96.94 328 ALA A O 1
ATOM 2634 N N . GLU A 1 329 ? -29.516 11.565 28.719 1.00 96.88 329 GLU A N 1
ATOM 2635 C CA . GLU A 1 329 ? -29.185 12.105 30.050 1.00 96.88 329 GLU A CA 1
ATOM 2636 C C . GLU A 1 329 ? -30.413 12.353 30.939 1.00 96.88 329 GLU A C 1
ATOM 2638 O O . GLU A 1 329 ? -30.302 12.383 32.161 1.00 96.88 329 GLU A O 1
ATOM 2643 N N . ARG A 1 330 ? -31.595 12.542 30.339 1.00 96.62 330 ARG A N 1
ATOM 2644 C CA . ARG A 1 330 ? -32.857 12.741 31.070 1.00 96.62 330 ARG A CA 1
ATOM 2645 C C . ARG A 1 330 ? -33.527 11.446 31.542 1.00 96.62 330 ARG A C 1
ATOM 2647 O O . ARG A 1 330 ? -34.515 11.544 32.269 1.00 96.62 330 ARG A O 1
ATOM 2654 N N . ARG A 1 331 ? -33.080 10.280 31.074 1.00 88.69 331 ARG A N 1
ATOM 2655 C CA . ARG A 1 331 ? -33.654 8.968 31.417 1.00 88.69 331 ARG A CA 1
ATOM 2656 C C . ARG A 1 331 ? -32.913 8.333 32.580 1.00 88.69 331 ARG A C 1
ATOM 2658 O O . ARG A 1 331 ? -33.611 7.702 33.398 1.00 88.69 331 ARG A O 1
#

Radius of gyration: 32.81 Å; Cα contacts (8 Å, |Δi|>4): 251; chains: 1; bounding box: 96×89×79 Å

Sequence (331 aa):
MIVCVHTPISRHRNMAMELLQREGRWYLGVKVKDNIPVSCLVLQGNSDTIYRCVNCKFVPETLCPLECRHQMCEGCFGTFTTYICERDQTVTRKESVLTSEKRCNTDLEAFVLQCPSCDQKRDYPSIKKHLQEHFEANEEQVRASEHLENAEKLVDDHPPSTQSHKDNLTTEQPDMELENGAPLVSMDTSGDEQRKENDRGDASGSKTCPLCATTWDKEEYLEHLKACEERLTKCSECMQEVKYKHYGNHLLECTKKDDKKKSDRTLTCAKAKHPSFGNYGNAEDTSERRQKVEEIEALKRAIKALEERIEHLEKPLVKIIQKLRENAERR